Protein AF-0000000084972237 (afdb_homodimer)

Secondary structure (DSSP, 8-state):
----S---HHHHHHHHHHHHHHHHHTGGG-TT--HHHHHHHHHT-HHHHHHHHHHHHTT--EEEEEEETTTTEEEEEE--SSS-GGG-S-BS-HHHHHH--SS--S-BHHHHHHHHT-EEPPHHHHHHHTTSS---SS-EEE-PPPHHHHTTTEEEEEEEETTEEEEEEEETT---TTEEE-EEEE-/----S---HHHHHHHHHHHHHHHHHTGGG-TT--HHHHHHHHHT-HHHHHHHHHHHHTT--EEEEEEETTTTEEEEEE--SSS-GGG-S-BS-HHHHHH--SS--S-BHHHHHHHHT-EEPPHHHHHHHTTSS---SS-EEE-PPPHHHHTTTEEEEEEEETTEEEEEEEETT---TTEEE-EEEE-

Solvent-accessible surface area (backbone atoms only — not comparable to full-atom values): 19395 Å² total; per-residue (Å²): 127,82,71,71,62,59,64,52,72,68,54,45,52,53,48,52,52,52,45,47,54,52,45,67,74,44,38,85,50,40,76,90,63,58,64,70,61,53,50,52,54,39,71,72,31,50,55,59,42,30,26,50,48,47,36,42,74,31,44,17,47,53,37,65,57,48,73,41,76,92,76,65,32,38,33,32,31,44,61,34,55,42,41,12,68,70,44,35,38,27,14,45,28,61,69,31,50,70,68,43,85,66,90,61,55,88,46,20,47,50,51,52,27,53,75,39,67,35,38,60,27,37,62,68,53,49,56,55,52,46,74,73,45,81,43,14,70,85,24,26,22,44,29,57,52,58,64,73,32,39,77,62,49,29,32,35,30,34,32,26,54,59,93,37,82,41,52,44,76,44,54,22,59,48,61,39,81,51,25,18,39,42,38,34,42,79,83,128,83,71,71,61,59,64,51,72,67,54,45,54,52,47,51,51,53,46,48,54,52,44,66,74,45,38,85,49,39,76,89,62,58,63,70,62,52,49,53,54,39,71,74,30,51,55,60,44,31,26,50,48,47,35,43,74,32,43,18,47,53,38,64,57,48,76,41,76,91,75,66,32,38,32,30,32,46,61,33,55,42,41,14,71,68,44,36,38,26,15,45,28,59,69,30,51,70,67,44,86,66,90,61,55,89,48,21,47,53,50,53,27,53,76,39,70,34,38,60,27,37,60,67,52,49,56,55,52,47,74,72,45,82,42,15,70,85,24,26,23,45,28,56,53,56,63,73,32,39,77,64,48,29,33,34,31,36,33,26,53,59,93,38,81,41,52,42,75,43,54,22,58,48,61,38,80,52,25,19,40,42,39,34,42,76,83

pLDDT: mean 97.09, std 7.04, range [35.09, 98.94]

Radius of gyration: 26.39 Å; Cα contacts (8 Å, |Δi|>4): 717; chains: 2; bounding box: 40×81×56 Å

Foldseek 3Di:
DLPPLADDPVLLVVLLVLQVVLCVVQCVLPVPDDSVLVSVVCVVPRNLSSLSSLCVVQPQSWHWRDADPVVRKTKIKRLHQAARQSFAFAFAADVLQVPDDPPGGPYHQCVSCVSSVWAFAAPVRVVVSVVSHAHRAPAKEWHDADPVQVVVQKGKIWHDYPNDIDIDMDGRNDGDSRYGTMTMDMD/DLPPLADDPVLLVVLLVLQVVLCVVQCVLPVPDDSVLVSVVCVVPRNLSSLSSLCVVQPQSWHWRDADPVVRKTKIKRLHQAARQSFAFAFAADVLQVPDDPPGGPYHQCVSCVSSPWAFAAPVRVVVSCVSHAHAAPAKEWHDADPVQVVVQKGKIWHDYPNDIDIDIDGRNDGDSRYGTMTMDMD

Structure (mmCIF, N/CA/C/O backbone):
data_AF-0000000084972237-model_v1
#
loop_
_entity.id
_entity.type
_entity.pdbx_description
1 polymer 'DUF4256 domain-containing protein'
#
loop_
_atom_site.group_PDB
_atom_site.id
_atom_site.type_symbol
_atom_site.label_atom_id
_atom_site.label_alt_id
_atom_site.label_comp_id
_atom_site.label_asym_id
_atom_site.label_entity_id
_atom_site.label_seq_id
_atom_site.pdbx_PDB_ins_code
_atom_site.Cartn_x
_atom_site.Cartn_y
_atom_site.Cartn_z
_atom_site.occupancy
_atom_site.B_iso_or_equiv
_atom_site.auth_seq_id
_atom_site.auth_comp_id
_atom_site.auth_asym_id
_atom_site.auth_atom_id
_atom_site.pdbx_PDB_model_num
ATOM 1 N N . MET A 1 1 ? -16.531 -31.078 -23.375 1 35.47 1 MET A N 1
ATOM 2 C CA . MET A 1 1 ? -15.719 -32.219 -22.969 1 35.47 1 MET A CA 1
ATOM 3 C C . MET A 1 1 ? -14.516 -31.766 -22.156 1 35.47 1 MET A C 1
ATOM 5 O O . MET A 1 1 ? -13.719 -30.953 -22.609 1 35.47 1 MET A O 1
ATOM 9 N N . THR A 1 2 ? -14.641 -31.516 -20.844 1 46.25 2 THR A N 1
ATOM 10 C CA . THR A 1 2 ? -13.609 -30.969 -19.969 1 46.25 2 THR A CA 1
ATOM 11 C C . THR A 1 2 ? -12.281 -31.688 -20.172 1 46.25 2 THR A C 1
ATOM 13 O O . THR A 1 2 ? -12.195 -32.906 -20.047 1 46.25 2 THR A O 1
ATOM 16 N N . ALA A 1 3 ? -11.539 -31.203 -21.094 1 54.28 3 ALA A N 1
ATOM 17 C CA . ALA A 1 3 ? -10.312 -31.875 -21.516 1 54.28 3 ALA A CA 1
ATOM 18 C C . ALA A 1 3 ? -9.602 -32.531 -20.328 1 54.28 3 ALA A C 1
ATOM 20 O O . ALA A 1 3 ? -9.656 -32 -19.203 1 54.28 3 ALA A O 1
ATOM 21 N N . LYS A 1 4 ? -9.32 -33.688 -20.359 1 74.38 4 LYS A N 1
ATOM 22 C CA . LYS A 1 4 ? -8.672 -34.5 -19.328 1 74.38 4 LYS A CA 1
ATOM 23 C C . LYS A 1 4 ? -7.391 -33.812 -18.844 1 74.38 4 LYS A C 1
ATOM 25 O O . LYS A 1 4 ? -6.586 -33.344 -19.641 1 74.38 4 LYS A O 1
ATOM 30 N N . LYS A 1 5 ? -7.344 -33.312 -17.625 1 89.88 5 LYS A N 1
ATOM 31 C CA . LYS A 1 5 ? -6.184 -32.719 -16.969 1 89.88 5 LYS A CA 1
ATOM 32 C C . LYS A 1 5 ? -5.055 -33.719 -16.812 1 89.88 5 LYS A C 1
ATOM 34 O O . LYS A 1 5 ? -4.559 -33.938 -15.719 1 89.88 5 LYS A O 1
ATOM 39 N N . VAL A 1 6 ? -4.77 -34.406 -18.031 1 91.56 6 VAL A N 1
ATOM 40 C CA . VAL A 1 6 ? -3.656 -35.344 -18.078 1 91.56 6 VAL A CA 1
ATOM 41 C C . VAL A 1 6 ? -2.732 -35.031 -19.25 1 91.56 6 VAL A C 1
ATOM 43 O O . VAL A 1 6 ? -3.199 -34.719 -20.344 1 91.56 6 VAL A O 1
ATOM 46 N N . LEU A 1 7 ? -1.508 -35.094 -18.969 1 96.56 7 LEU A N 1
ATOM 47 C CA . LEU A 1 7 ? -0.489 -34.781 -19.984 1 96.56 7 LEU A CA 1
ATOM 48 C C . LEU A 1 7 ? -0.144 -36.031 -20.781 1 96.56 7 LEU A C 1
ATOM 50 O O . LEU A 1 7 ? -0.212 -37.156 -20.266 1 96.56 7 LEU A O 1
ATOM 54 N N . THR A 1 8 ? 0.218 -35.781 -22.094 1 96.06 8 THR A N 1
ATOM 55 C CA . THR A 1 8 ? 0.821 -36.875 -22.828 1 96.06 8 THR A CA 1
ATOM 56 C C . THR A 1 8 ? 2.188 -37.25 -22.266 1 96.06 8 THR A C 1
ATOM 58 O O . THR A 1 8 ? 2.77 -36.469 -21.5 1 96.06 8 THR A O 1
ATOM 61 N N . ASN A 1 9 ? 2.598 -38.438 -22.594 1 96.06 9 ASN A N 1
ATOM 62 C CA . ASN A 1 9 ? 3.914 -38.844 -22.125 1 96.06 9 ASN A CA 1
ATOM 63 C C . ASN A 1 9 ? 5 -37.875 -22.547 1 96.06 9 ASN A C 1
ATOM 65 O O . ASN A 1 9 ? 5.906 -37.562 -21.781 1 96.06 9 ASN A O 1
ATOM 69 N N . GLU A 1 10 ? 4.883 -37.406 -23.75 1 97.12 10 GLU A N 1
ATOM 70 C CA . GLU A 1 10 ? 5.867 -36.438 -24.281 1 97.12 10 GLU A CA 1
ATOM 71 C C . GLU A 1 10 ? 5.84 -35.156 -23.484 1 97.12 10 GLU A C 1
ATOM 73 O O . GLU A 1 10 ? 6.891 -34.594 -23.141 1 97.12 10 GLU A O 1
ATOM 78 N N . GLN A 1 11 ? 4.621 -34.656 -23.219 1 97.31 11 GLN A N 1
ATOM 79 C CA . GLN A 1 11 ? 4.461 -33.438 -22.453 1 97.31 11 GLN A CA 1
ATOM 80 C C . GLN A 1 11 ? 5.012 -33.594 -21.031 1 97.31 11 GLN A C 1
ATOM 82 O O . GLN A 1 11 ? 5.645 -32.688 -20.5 1 97.31 11 GLN A O 1
ATOM 87 N N . GLN A 1 12 ? 4.727 -34.688 -20.469 1 97.69 12 GLN A N 1
ATOM 88 C CA . GLN A 1 12 ? 5.203 -34.969 -19.125 1 97.69 12 GLN A CA 1
ATOM 89 C C . GLN A 1 12 ? 6.73 -34.969 -19.078 1 97.69 12 GLN A C 1
ATOM 91 O O . GLN A 1 12 ? 7.316 -34.344 -18.188 1 97.69 12 GLN A O 1
ATOM 96 N N . GLU A 1 13 ? 7.301 -35.688 -19.984 1 97.5 13 GLU A N 1
ATOM 97 C CA . GLU A 1 13 ? 8.758 -35.781 -20.031 1 97.5 13 GLU A CA 1
ATOM 98 C C . GLU A 1 13 ? 9.375 -34.406 -20.234 1 97.5 13 GLU A C 1
ATOM 100 O O . GLU A 1 13 ? 10.367 -34.062 -19.578 1 97.5 13 GLU A O 1
ATOM 105 N N . GLN A 1 14 ? 8.812 -33.656 -21.125 1 98.44 14 GLN A N 1
ATOM 106 C CA . GLN A 1 14 ? 9.305 -32.312 -21.375 1 98.44 14 GLN A CA 1
ATOM 107 C C . GLN A 1 14 ? 9.188 -31.422 -20.125 1 98.44 14 GLN A C 1
ATOM 109 O O . GLN A 1 14 ? 10.125 -30.703 -19.781 1 98.44 14 GLN A O 1
ATOM 114 N N . LEU A 1 15 ? 8.008 -31.5 -19.484 1 98.62 15 LEU A N 1
ATOM 115 C CA . LEU A 1 15 ? 7.785 -30.703 -18.281 1 98.62 15 LEU A CA 1
ATOM 116 C C . LEU A 1 15 ? 8.758 -31.094 -17.172 1 98.62 15 LEU A C 1
ATOM 118 O O . LEU A 1 15 ? 9.344 -30.219 -16.531 1 98.62 15 LEU A O 1
ATOM 122 N N . LEU A 1 16 ? 8.914 -32.375 -16.953 1 98.69 16 LEU A N 1
ATOM 123 C CA . LEU A 1 16 ? 9.805 -32.844 -15.898 1 98.69 16 LEU A CA 1
ATOM 124 C C . LEU A 1 16 ? 11.242 -32.406 -16.156 1 98.69 16 LEU A C 1
ATOM 126 O O . LEU A 1 16 ? 11.969 -32.094 -15.211 1 98.69 16 LEU A O 1
ATOM 130 N N . THR A 1 17 ? 11.625 -32.375 -17.438 1 98.75 17 THR A N 1
ATOM 131 C CA . THR A 1 17 ? 12.961 -31.906 -17.797 1 98.75 17 THR A CA 1
ATOM 132 C C . THR A 1 17 ? 13.133 -30.438 -17.422 1 98.75 17 THR A C 1
ATOM 134 O O . THR A 1 17 ? 14.148 -30.047 -16.828 1 98.75 17 THR A O 1
ATOM 137 N N . ILE A 1 18 ? 12.125 -29.672 -17.719 1 98.81 18 ILE A N 1
ATOM 138 C CA . ILE A 1 18 ? 12.164 -28.234 -17.438 1 98.81 18 ILE A CA 1
ATOM 139 C C . ILE A 1 18 ? 12.188 -28.016 -15.922 1 98.81 18 ILE A C 1
ATOM 141 O O . ILE A 1 18 ? 13.008 -27.234 -15.422 1 98.81 18 ILE A O 1
ATOM 145 N N . LEU A 1 19 ? 11.305 -28.703 -15.18 1 98.81 19 LEU A N 1
ATOM 146 C CA . LEU A 1 19 ? 11.211 -28.547 -13.734 1 98.81 19 LEU A CA 1
ATOM 147 C C . LEU A 1 19 ? 12.508 -28.953 -13.055 1 98.81 19 LEU A C 1
ATOM 149 O O . LEU A 1 19 ? 12.977 -28.281 -12.133 1 98.81 19 LEU A O 1
ATOM 153 N N . LYS A 1 20 ? 13.094 -30.031 -13.539 1 98.81 20 LYS A N 1
ATOM 154 C CA . LYS A 1 20 ? 14.344 -30.516 -12.969 1 98.81 20 LYS A CA 1
ATOM 155 C C . LYS A 1 20 ? 15.469 -29.5 -13.18 1 98.81 20 LYS A C 1
ATOM 157 O O . LYS A 1 20 ? 16.219 -29.188 -12.258 1 98.81 20 LYS A O 1
ATOM 162 N N . ALA A 1 21 ? 15.602 -29.016 -14.383 1 98.81 21 ALA A N 1
ATOM 163 C CA . ALA A 1 21 ? 16.641 -28.031 -14.68 1 98.81 21 ALA A CA 1
ATOM 164 C C . ALA A 1 21 ? 16.5 -26.812 -13.789 1 98.81 21 ALA A C 1
ATOM 166 O O . ALA A 1 21 ? 17.5 -26.312 -13.25 1 98.81 21 ALA A O 1
ATOM 167 N N . ARG A 1 22 ? 15.297 -26.328 -13.664 1 98.75 22 ARG A N 1
ATOM 168 C CA . ARG A 1 22 ? 15.039 -25.156 -12.828 1 98.75 22 ARG A CA 1
ATOM 169 C C . ARG A 1 22 ? 15.328 -25.469 -11.359 1 98.75 22 ARG A C 1
ATOM 171 O O . ARG A 1 22 ? 15.945 -24.656 -10.664 1 98.75 22 ARG A O 1
ATOM 178 N N . PHE A 1 23 ? 14.914 -26.609 -10.883 1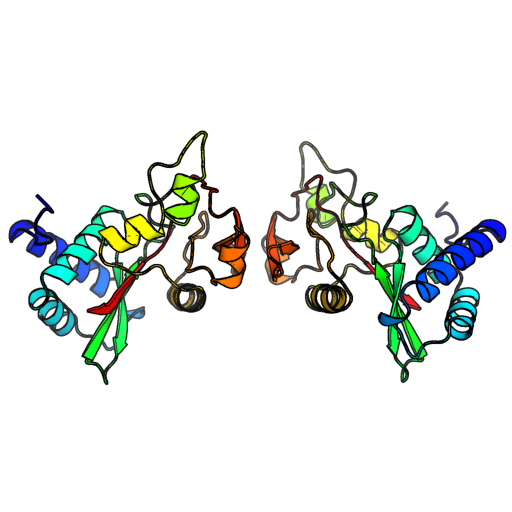 98.62 23 PHE A N 1
ATOM 179 C CA . PHE A 1 23 ? 15.156 -27.078 -9.523 1 98.62 23 PHE A CA 1
ATOM 180 C C . PHE A 1 23 ? 16.641 -27.078 -9.219 1 98.62 23 PHE A C 1
ATOM 182 O O . PHE A 1 23 ? 17.078 -26.562 -8.18 1 98.62 23 PHE A O 1
ATOM 189 N N . LEU A 1 24 ? 17.391 -27.578 -10.141 1 98.25 24 LEU A N 1
ATOM 190 C CA . LEU A 1 24 ? 18.828 -27.703 -9.93 1 98.25 24 LEU A CA 1
ATOM 191 C C . LEU A 1 24 ? 19.516 -26.359 -10.023 1 98.25 24 LEU A C 1
ATOM 193 O O . LEU A 1 24 ? 20.547 -26.125 -9.375 1 98.25 24 LEU A O 1
ATOM 197 N N . GLN A 1 25 ? 18.984 -25.453 -10.781 1 97.94 25 GLN A N 1
ATOM 198 C CA . GLN A 1 25 ? 19.531 -24.109 -10.945 1 97.94 25 GLN A CA 1
ATOM 199 C C . GLN A 1 25 ? 19.312 -23.266 -9.695 1 97.94 25 GLN A C 1
ATOM 201 O O . GLN A 1 25 ? 20.078 -22.344 -9.422 1 97.94 25 GLN A O 1
ATOM 206 N N . HIS A 1 26 ? 18.25 -23.594 -8.891 1 97.88 26 HIS A N 1
ATOM 207 C CA . HIS A 1 26 ? 17.875 -22.766 -7.754 1 97.88 26 HIS A CA 1
ATOM 208 C C . HIS A 1 26 ? 17.859 -23.578 -6.461 1 97.88 26 HIS A C 1
ATOM 210 O O . HIS A 1 26 ? 16.875 -23.516 -5.703 1 97.88 26 HIS A O 1
ATOM 216 N N . MET A 1 27 ? 18.922 -24.266 -6.219 1 97.12 27 MET A N 1
ATOM 217 C CA . MET A 1 27 ? 19.016 -25.141 -5.051 1 97.12 27 MET A CA 1
ATOM 218 C C . MET A 1 27 ? 18.922 -24.328 -3.76 1 97.12 27 MET A C 1
ATOM 220 O O . MET A 1 27 ? 18.562 -24.875 -2.713 1 97.12 27 MET A O 1
ATOM 224 N N . GLU A 1 28 ? 19.188 -23.078 -3.816 1 96.19 28 GLU A N 1
ATOM 225 C CA . GLU A 1 28 ? 19.109 -22.219 -2.637 1 96.19 28 GLU A CA 1
ATOM 226 C C . GLU A 1 28 ? 17.688 -22.109 -2.107 1 96.19 28 GLU A C 1
ATOM 228 O O . GLU A 1 28 ? 17.469 -21.844 -0.923 1 96.19 28 GLU A O 1
ATOM 233 N N . ARG A 1 29 ? 16.656 -22.328 -2.936 1 95.81 29 ARG A N 1
ATOM 234 C CA . ARG A 1 29 ? 15.258 -22.297 -2.52 1 95.81 29 ARG A CA 1
ATOM 235 C C . ARG A 1 29 ? 14.906 -23.516 -1.669 1 95.81 29 ARG A C 1
ATOM 237 O O . ARG A 1 29 ? 13.992 -23.453 -0.844 1 95.81 29 ARG A O 1
ATOM 244 N N . HIS A 1 30 ? 15.633 -24.672 -1.917 1 94.69 30 HIS A N 1
ATOM 245 C CA . HIS A 1 30 ? 15.289 -25.953 -1.325 1 94.69 30 HIS A CA 1
ATOM 246 C C . HIS A 1 30 ? 16.531 -26.812 -1.105 1 94.69 30 HIS A C 1
ATOM 248 O O . HIS A 1 30 ? 16.625 -27.906 -1.647 1 94.69 30 HIS A O 1
ATOM 254 N N . PRO A 1 31 ? 17.391 -26.438 -0.231 1 92.88 31 PRO A N 1
ATOM 255 C CA . PRO A 1 31 ? 18.719 -27.062 -0.123 1 92.88 31 PRO A CA 1
ATOM 256 C C . PRO A 1 31 ? 18.641 -28.516 0.36 1 92.88 31 PRO A C 1
ATOM 258 O O . PRO A 1 31 ? 19.547 -29.312 0.074 1 92.88 31 PRO A O 1
ATOM 261 N N . ASN A 1 32 ? 17.625 -28.906 1.014 1 94.06 32 ASN A N 1
ATOM 262 C CA . ASN A 1 32 ? 17.609 -30.25 1.588 1 94.06 32 ASN A CA 1
ATOM 263 C C . ASN A 1 32 ? 16.578 -31.141 0.901 1 94.06 32 ASN A C 1
ATOM 265 O O . ASN A 1 32 ? 16.141 -32.156 1.472 1 94.06 32 ASN A O 1
ATOM 269 N N . ILE A 1 33 ? 16.219 -30.75 -0.31 1 97.12 33 ILE A N 1
ATOM 270 C CA . ILE A 1 33 ? 15.219 -31.531 -1.03 1 97.12 33 ILE A CA 1
ATOM 271 C C . ILE A 1 33 ? 15.867 -32.219 -2.227 1 97.12 33 ILE A C 1
ATOM 273 O O . ILE A 1 33 ? 16.656 -31.609 -2.951 1 97.12 33 ILE A O 1
ATOM 277 N N . ASP A 1 34 ? 15.594 -33.469 -2.373 1 96.88 34 ASP A N 1
ATOM 278 C CA . ASP A 1 34 ? 16.125 -34.25 -3.486 1 96.88 34 ASP A CA 1
ATOM 279 C C . ASP A 1 34 ? 15.141 -34.281 -4.656 1 96.88 34 ASP A C 1
ATOM 281 O O . ASP A 1 34 ? 13.969 -34.656 -4.48 1 96.88 34 ASP A O 1
ATOM 285 N N . TRP A 1 35 ? 15.641 -34.031 -5.812 1 98.25 35 TRP A N 1
ATOM 286 C CA . TRP A 1 35 ? 14.789 -33.969 -6.992 1 98.25 35 TRP A CA 1
ATOM 287 C C . TRP A 1 35 ? 14.102 -35.312 -7.234 1 98.25 35 TRP A C 1
ATOM 289 O O . TRP A 1 35 ? 12.938 -35.375 -7.633 1 98.25 35 TRP A O 1
ATOM 299 N N . GLU A 1 36 ? 14.797 -36.375 -7.012 1 98.19 36 GLU A N 1
ATOM 300 C CA . GLU A 1 36 ? 14.25 -37.688 -7.281 1 98.19 36 GLU A CA 1
ATOM 301 C C . GLU A 1 36 ? 12.969 -37.938 -6.48 1 98.19 36 GLU A C 1
ATOM 303 O O . GLU A 1 36 ? 12.039 -38.562 -6.973 1 98.19 36 GLU A O 1
ATOM 308 N N . ASN A 1 37 ? 12.961 -37.469 -5.266 1 97.88 37 ASN A N 1
ATOM 309 C CA . ASN A 1 37 ? 11.773 -37.562 -4.438 1 97.88 37 ASN A CA 1
ATOM 310 C C . ASN A 1 37 ? 10.633 -36.719 -4.973 1 97.88 37 ASN A C 1
ATOM 312 O O . ASN A 1 37 ? 9.477 -37.125 -4.969 1 97.88 37 ASN A O 1
ATOM 316 N N . VAL A 1 38 ? 10.969 -35.531 -5.453 1 98.56 38 VAL A N 1
ATOM 317 C CA . VAL A 1 38 ? 9.984 -34.625 -6.035 1 98.56 38 VAL A CA 1
ATOM 318 C C . VAL A 1 38 ? 9.383 -35.25 -7.289 1 98.56 38 VAL A C 1
ATOM 320 O O . VAL A 1 38 ? 8.156 -35.281 -7.434 1 98.56 38 VAL A O 1
ATOM 323 N N . GLN A 1 39 ? 10.227 -35.75 -8.141 1 98.44 39 GLN A N 1
ATOM 324 C CA . GLN A 1 39 ? 9.773 -36.375 -9.391 1 98.44 39 GLN A CA 1
ATOM 325 C C . GLN A 1 39 ? 8.852 -37.562 -9.125 1 98.44 39 GLN A C 1
ATOM 327 O O . GLN A 1 39 ? 7.828 -37.719 -9.797 1 98.44 39 GLN A O 1
ATOM 332 N N . THR A 1 40 ? 9.234 -38.406 -8.188 1 97.94 40 THR A N 1
ATOM 333 C CA . THR A 1 40 ? 8.414 -39.562 -7.836 1 97.94 40 THR A CA 1
ATOM 334 C C . THR A 1 40 ? 7.016 -39.125 -7.418 1 97.94 40 THR A C 1
ATOM 336 O O . THR A 1 40 ? 6.02 -39.688 -7.855 1 97.94 40 THR A O 1
ATOM 339 N N . LYS A 1 41 ? 6.984 -38.094 -6.582 1 97.88 41 LYS A N 1
ATOM 340 C CA . LYS A 1 41 ? 5.703 -37.562 -6.125 1 97.88 41 LYS A CA 1
ATOM 341 C C . LYS A 1 41 ? 4.895 -37 -7.285 1 97.88 41 LYS A C 1
ATOM 343 O O . LYS A 1 41 ? 3.68 -37.188 -7.363 1 97.88 41 LYS A O 1
ATOM 348 N N . LEU A 1 42 ? 5.566 -36.312 -8.172 1 98.19 42 LEU A N 1
ATOM 349 C CA . LEU A 1 42 ? 4.898 -35.719 -9.32 1 98.19 42 LEU A CA 1
ATOM 350 C C . LEU A 1 42 ? 4.332 -36.781 -10.234 1 98.19 42 LEU A C 1
ATOM 352 O O . LEU A 1 42 ? 3.188 -36.688 -10.688 1 98.19 42 LEU A O 1
ATOM 356 N N . GLU A 1 43 ? 5.105 -37.844 -10.508 1 97 43 GLU A N 1
ATOM 357 C CA . GLU A 1 43 ? 4.688 -38.906 -11.398 1 97 43 GLU A CA 1
ATOM 358 C C . GLU A 1 43 ? 3.508 -39.688 -10.805 1 97 43 GLU A C 1
ATOM 360 O O . GLU A 1 43 ? 2.703 -40.25 -11.547 1 97 43 GLU A O 1
ATOM 365 N N . ALA A 1 44 ? 3.418 -39.625 -9.531 1 96.81 44 ALA A N 1
ATOM 366 C CA . ALA A 1 44 ? 2.318 -40.312 -8.852 1 96.81 44 ALA A CA 1
ATOM 367 C C . ALA A 1 44 ? 1.06 -39.469 -8.844 1 96.81 44 ALA A C 1
ATOM 369 O O . ALA A 1 44 ? -0.017 -39.906 -8.461 1 96.81 44 ALA A O 1
ATOM 370 N N . ASN A 1 45 ? 1.125 -38.219 -9.258 1 97 45 ASN A N 1
ATOM 371 C CA . ASN A 1 45 ? 0.002 -37.281 -9.234 1 97 45 ASN A CA 1
ATOM 372 C C . ASN A 1 45 ? -0.184 -36.594 -10.586 1 97 45 ASN A C 1
ATOM 374 O O . ASN A 1 45 ? 0.1 -35.406 -10.727 1 97 45 ASN A O 1
ATOM 378 N N . PRO A 1 46 ? -0.801 -37.25 -11.516 1 96.38 46 PRO A N 1
ATOM 379 C CA . PRO A 1 46 ? -0.895 -36.75 -12.883 1 96.38 46 PRO A CA 1
ATOM 380 C C . PRO A 1 46 ? -1.672 -35.438 -12.969 1 96.38 46 PRO A C 1
ATOM 382 O O . PRO A 1 46 ? -1.371 -34.594 -13.812 1 96.38 46 PRO A O 1
ATOM 385 N N . VAL A 1 47 ? -2.631 -35.281 -12.125 1 97.38 47 VAL A N 1
ATOM 386 C CA . VAL A 1 47 ? -3.434 -34.062 -12.148 1 97.38 47 VAL A CA 1
ATOM 387 C C . VAL A 1 47 ? -2.584 -32.875 -11.695 1 97.38 47 VAL A C 1
ATOM 389 O O . VAL A 1 47 ? -2.674 -31.781 -12.266 1 97.38 47 VAL A O 1
ATOM 392 N N . LYS A 1 48 ? -1.777 -33.094 -10.688 1 97.88 48 LYS A N 1
ATOM 393 C CA . LYS A 1 48 ? -0.88 -32.031 -10.219 1 97.88 48 LYS A CA 1
ATOM 394 C C . LYS A 1 48 ? 0.185 -31.719 -11.258 1 97.88 48 LYS A C 1
ATOM 396 O O . LYS A 1 48 ? 0.592 -30.562 -11.406 1 97.88 48 LYS A O 1
ATOM 401 N N . LEU A 1 49 ? 0.573 -32.719 -11.898 1 98 49 LEU A N 1
ATOM 402 C CA . LEU A 1 49 ? 1.518 -32.5 -12.992 1 98 49 LEU A CA 1
ATOM 403 C C . LEU A 1 49 ? 0.893 -31.641 -14.078 1 98 49 LEU A C 1
ATOM 405 O O . LEU A 1 49 ? 1.564 -30.781 -14.664 1 98 49 LEU A O 1
ATOM 409 N N . TRP A 1 50 ? -0.322 -31.906 -14.352 1 98.5 50 TRP A N 1
ATOM 410 C CA . TRP A 1 50 ? -1.045 -31.078 -15.32 1 98.5 50 TRP A CA 1
ATOM 411 C C . TRP A 1 50 ? -1.107 -29.625 -14.867 1 98.5 50 TRP A C 1
ATOM 413 O O . TRP A 1 50 ? -0.901 -28.719 -15.664 1 98.5 50 TRP A O 1
ATOM 423 N N . SER A 1 51 ? -1.357 -29.359 -13.625 1 98.81 51 SER A N 1
ATOM 424 C CA . SER A 1 51 ? -1.394 -28.016 -13.07 1 98.81 51 SER A CA 1
ATOM 425 C C . SER A 1 51 ? -0.047 -27.312 -13.227 1 98.81 51 SER A C 1
ATOM 427 O O . SER A 1 51 ? 0.011 -26.141 -13.609 1 98.81 51 SER A O 1
ATOM 429 N N . LEU A 1 52 ? 0.944 -28.078 -12.961 1 98.88 52 LEU A N 1
ATOM 430 C CA . LEU A 1 52 ? 2.281 -27.516 -13.109 1 98.88 52 LEU A CA 1
ATOM 431 C C . LEU A 1 52 ? 2.559 -27.172 -14.57 1 98.88 52 LEU A C 1
ATOM 433 O O . LEU A 1 52 ? 3.246 -26.188 -14.859 1 98.88 52 LEU A O 1
ATOM 437 N N . HIS A 1 53 ? 2.072 -28 -15.422 1 98.75 53 HIS A N 1
ATOM 438 C CA . HIS A 1 53 ? 2.203 -27.719 -16.844 1 98.75 53 HIS A CA 1
ATOM 439 C C . HIS A 1 53 ? 1.519 -26.406 -17.219 1 98.75 53 HIS A C 1
ATOM 441 O O . HIS A 1 53 ? 2.068 -25.609 -17.969 1 98.75 53 HIS A O 1
ATOM 447 N N . GLU A 1 54 ? 0.385 -26.156 -16.688 1 98.69 54 GLU A N 1
ATOM 448 C CA . GLU A 1 54 ? -0.335 -24.906 -16.922 1 98.69 54 GLU A CA 1
ATOM 449 C C . GLU A 1 54 ? 0.414 -23.719 -16.344 1 98.69 54 GLU A C 1
ATOM 451 O O . GLU A 1 54 ? 0.464 -22.656 -16.953 1 98.69 54 GLU A O 1
ATOM 456 N N . MET A 1 55 ? 0.987 -23.891 -15.156 1 98.88 55 MET A N 1
ATOM 457 C CA . MET A 1 55 ? 1.795 -22.828 -14.555 1 98.88 55 MET A CA 1
ATOM 458 C C . MET A 1 55 ? 2.975 -22.469 -15.453 1 98.88 55 MET A C 1
ATOM 460 O O . MET A 1 55 ? 3.275 -21.297 -15.656 1 98.88 55 MET A O 1
ATOM 464 N N . GLU A 1 56 ? 3.58 -23.516 -16.016 1 98.88 56 GLU A N 1
ATOM 465 C CA . GLU A 1 56 ? 4.703 -23.312 -16.922 1 98.88 56 GLU A CA 1
ATOM 466 C C . GLU A 1 56 ? 4.246 -22.641 -18.219 1 98.88 56 GLU A C 1
ATOM 468 O O . GLU A 1 56 ? 4.875 -21.703 -18.688 1 98.88 56 GLU A O 1
ATOM 473 N N . ARG A 1 57 ? 3.189 -23.109 -18.734 1 98.5 57 ARG A N 1
ATOM 474 C CA . ARG A 1 57 ? 2.66 -22.609 -20 1 98.5 57 ARG A CA 1
ATOM 475 C C . ARG A 1 57 ? 2.314 -21.125 -19.922 1 98.5 57 ARG A C 1
ATOM 477 O O . ARG A 1 57 ? 2.502 -20.391 -20.891 1 98.5 57 ARG A O 1
ATOM 484 N N . THR A 1 58 ? 1.845 -20.703 -18.75 1 98.75 58 THR A N 1
ATOM 485 C CA . THR A 1 58 ? 1.426 -19.328 -18.562 1 98.75 58 THR A CA 1
ATOM 486 C C . THR A 1 58 ? 2.572 -18.484 -18.016 1 98.75 58 THR A C 1
ATOM 488 O O . THR A 1 58 ? 2.354 -17.359 -17.531 1 98.75 58 THR A O 1
ATOM 491 N N . GLU A 1 59 ? 3.727 -19.031 -17.969 1 98.88 59 GLU A N 1
ATOM 492 C CA . GLU A 1 59 ? 4.988 -18.344 -17.719 1 98.88 59 GLU A CA 1
ATOM 493 C C . GLU A 1 59 ? 5.152 -18.031 -16.234 1 98.88 59 GLU A C 1
ATOM 495 O O . GLU A 1 59 ? 5.699 -16.984 -15.875 1 98.88 59 GLU A O 1
ATOM 500 N N . GLY A 1 60 ? 4.641 -18.953 -15.383 1 98.88 60 GLY A N 1
ATOM 501 C CA . GLY A 1 60 ? 4.832 -18.797 -13.945 1 98.88 60 GLY A CA 1
ATOM 502 C C . GLY A 1 60 ? 6.176 -19.312 -13.469 1 98.88 60 GLY A C 1
ATOM 503 O O . GLY A 1 60 ? 6.645 -18.938 -12.391 1 98.88 60 GLY A O 1
ATOM 504 N N . GLU A 1 61 ? 6.77 -20.203 -14.219 1 98.88 61 GLU A N 1
ATOM 505 C CA . GLU A 1 61 ? 8.039 -20.828 -13.875 1 98.88 61 GLU A CA 1
ATOM 506 C C . GLU A 1 61 ? 7.984 -21.453 -12.477 1 98.88 61 GLU A C 1
ATOM 508 O O . GLU A 1 61 ? 8.773 -21.094 -11.602 1 98.88 61 GLU A O 1
ATOM 513 N N . PRO A 1 62 ? 7.102 -22.406 -12.281 1 98.94 62 PRO A N 1
ATOM 514 C CA . PRO A 1 62 ? 6.945 -22.969 -10.938 1 98.94 62 PRO A CA 1
ATOM 515 C C . PRO A 1 62 ? 8.188 -23.719 -10.461 1 98.94 62 PRO A C 1
ATOM 517 O O . PRO A 1 62 ? 8.852 -24.391 -11.25 1 98.94 62 PRO A O 1
ATOM 520 N N . ASP A 1 63 ? 8.516 -23.578 -9.188 1 98.81 63 ASP A N 1
ATOM 521 C CA . ASP A 1 63 ? 9.617 -24.266 -8.531 1 98.81 63 ASP A CA 1
ATOM 522 C C . ASP A 1 63 ? 9.25 -24.672 -7.105 1 98.81 63 ASP A C 1
ATOM 524 O O . ASP A 1 63 ? 8.32 -24.109 -6.523 1 98.81 63 ASP A O 1
ATOM 528 N N . VAL A 1 64 ? 9.953 -25.656 -6.645 1 98.75 64 VAL A N 1
ATOM 529 C CA . VAL A 1 64 ? 9.742 -26.078 -5.266 1 98.75 64 VAL A CA 1
ATOM 530 C C . VAL A 1 64 ? 10.266 -25.016 -4.309 1 98.75 64 VAL A C 1
ATOM 532 O O . VAL A 1 64 ? 11.383 -24.531 -4.465 1 98.75 64 VAL A O 1
ATOM 535 N N . VAL A 1 65 ? 9.367 -24.672 -3.279 1 98.31 65 VAL A N 1
ATOM 536 C CA . VAL A 1 65 ? 9.828 -23.641 -2.365 1 98.31 65 VAL A CA 1
ATOM 537 C C . VAL A 1 65 ? 9.773 -24.156 -0.928 1 98.31 65 VAL A C 1
ATOM 539 O O . VAL A 1 65 ? 10.336 -23.531 -0.02 1 98.31 65 VAL A O 1
ATOM 542 N N . ALA A 1 66 ? 9.109 -25.297 -0.729 1 97.31 66 ALA A N 1
ATOM 543 C CA . ALA A 1 66 ? 9 -25.812 0.631 1 97.31 66 ALA A CA 1
ATOM 544 C C . ALA A 1 66 ? 8.648 -27.297 0.626 1 97.31 66 ALA A C 1
ATOM 546 O O . ALA A 1 66 ? 8.125 -27.812 -0.363 1 97.31 66 ALA A O 1
ATOM 547 N N . TYR A 1 67 ? 9.055 -27.984 1.74 1 97.94 67 TYR A N 1
ATOM 548 C CA . TYR A 1 67 ? 8.688 -29.359 2.016 1 97.94 67 TYR A CA 1
ATOM 549 C C . TYR A 1 67 ? 8.117 -29.516 3.422 1 97.94 67 TYR A C 1
ATOM 551 O O . TYR A 1 67 ? 8.727 -29.062 4.395 1 97.94 67 TYR A O 1
ATOM 559 N N . ASN A 1 68 ? 6.914 -30.016 3.436 1 97.12 68 ASN A N 1
ATOM 560 C CA . ASN A 1 68 ? 6.297 -30.359 4.715 1 97.12 68 ASN A CA 1
ATOM 561 C C . ASN A 1 68 ? 6.531 -31.812 5.078 1 97.12 68 ASN A C 1
ATOM 563 O O . ASN A 1 68 ? 5.879 -32.719 4.531 1 97.12 68 ASN A O 1
ATOM 567 N N . HIS A 1 69 ? 7.336 -32.062 6.02 1 95.44 69 HIS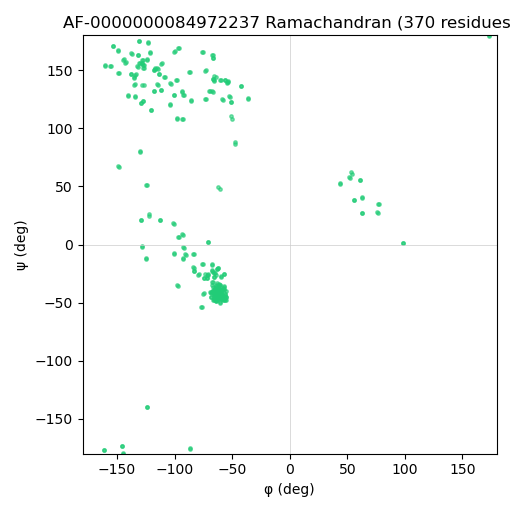 A N 1
ATOM 568 C CA . HIS A 1 69 ? 7.738 -33.406 6.387 1 95.44 69 HIS A CA 1
ATOM 569 C C . HIS A 1 69 ? 6.578 -34.188 6.996 1 95.44 69 HIS A C 1
ATOM 571 O O . HIS A 1 69 ? 6.422 -35.375 6.738 1 95.44 69 HIS A O 1
ATOM 577 N N . GLU A 1 70 ? 5.84 -33.531 7.809 1 97.12 70 GLU A N 1
ATOM 578 C CA . GLU A 1 70 ? 4.727 -34.156 8.492 1 97.12 70 GLU A CA 1
ATOM 579 C C . GLU A 1 70 ? 3.682 -34.656 7.5 1 97.12 70 GLU A C 1
ATOM 581 O O . GLU A 1 70 ? 3.164 -35.781 7.633 1 97.12 70 GLU A O 1
ATOM 586 N N . MET A 1 71 ? 3.457 -33.906 6.465 1 97.12 71 MET A N 1
ATOM 587 C CA . MET A 1 71 ? 2.416 -34.219 5.496 1 97.12 71 MET A CA 1
ATOM 588 C C . MET A 1 71 ? 3.02 -34.875 4.25 1 97.12 71 MET A C 1
ATOM 590 O O . MET A 1 71 ? 2.293 -35.375 3.395 1 97.12 71 MET A O 1
ATOM 594 N N . ASP A 1 72 ? 4.285 -34.875 4.211 1 97.06 72 ASP A N 1
ATOM 595 C CA . ASP A 1 72 ? 5.008 -35.375 3.047 1 97.06 72 ASP A CA 1
ATOM 596 C C . ASP A 1 72 ? 4.5 -34.719 1.762 1 97.06 72 ASP A C 1
ATOM 598 O O . ASP A 1 72 ? 4.086 -35.406 0.829 1 97.06 72 ASP A O 1
ATOM 602 N N . THR A 1 73 ? 4.574 -33.344 1.702 1 98.06 73 THR A N 1
ATOM 603 C CA . THR A 1 73 ? 4.117 -32.594 0.539 1 98.06 73 THR A CA 1
ATOM 604 C C . THR A 1 73 ? 5.141 -31.516 0.148 1 98.06 73 THR A C 1
ATOM 606 O O . THR A 1 73 ? 5.852 -30.984 1.004 1 98.06 73 THR A O 1
ATOM 609 N N . TYR A 1 74 ? 5.203 -31.312 -1.12 1 98.56 74 TYR A N 1
ATOM 610 C CA . TYR A 1 74 ? 6.016 -30.234 -1.678 1 98.56 74 TYR A CA 1
ATOM 611 C C . TYR A 1 74 ? 5.145 -29.047 -2.102 1 98.56 74 TYR A C 1
ATOM 613 O O . TYR A 1 74 ? 4.062 -29.234 -2.66 1 98.56 74 TYR A O 1
ATOM 621 N N . THR A 1 75 ? 5.637 -27.875 -1.804 1 98.69 75 THR A N 1
ATOM 622 C CA . THR A 1 75 ? 4.941 -26.672 -2.252 1 98.69 75 THR A CA 1
ATOM 623 C C . THR A 1 75 ? 5.66 -26.047 -3.443 1 98.69 75 THR A C 1
ATOM 625 O O . THR A 1 75 ? 6.863 -2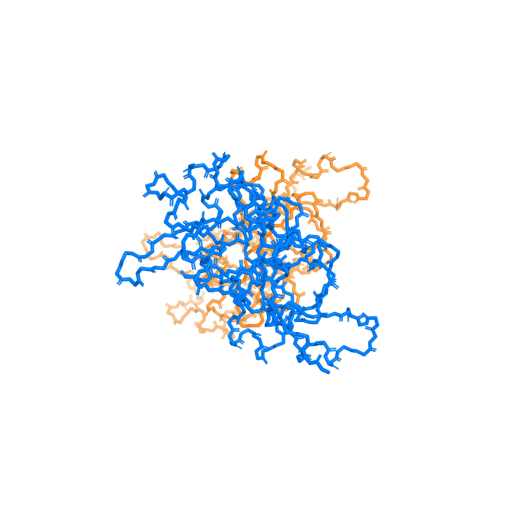5.781 -3.381 1 98.69 75 THR A O 1
ATOM 628 N N . PHE A 1 76 ? 4.922 -25.938 -4.539 1 98.88 76 PHE A N 1
ATOM 629 C CA . PHE A 1 76 ? 5.383 -25.172 -5.691 1 98.88 76 PHE A CA 1
ATOM 630 C C . PHE A 1 76 ? 4.766 -23.781 -5.699 1 98.88 76 PHE A C 1
ATOM 632 O O . PHE A 1 76 ? 3.596 -23.609 -5.344 1 98.88 76 PHE A O 1
ATOM 639 N N . MET A 1 77 ? 5.527 -22.781 -6.09 1 98.94 77 MET A N 1
ATOM 640 C CA . MET A 1 77 ? 5.008 -21.438 -6.367 1 98.94 77 MET A CA 1
ATOM 641 C C . MET A 1 77 ? 5.543 -20.906 -7.695 1 98.94 77 MET A C 1
ATOM 643 O O . MET A 1 77 ? 6.566 -21.391 -8.188 1 98.94 77 MET A O 1
ATOM 647 N N . ASP A 1 78 ? 4.773 -20.016 -8.297 1 98.94 78 ASP A N 1
ATOM 648 C CA . ASP A 1 78 ? 5.332 -19.281 -9.422 1 98.94 78 ASP A CA 1
ATOM 649 C C . ASP A 1 78 ? 6.578 -18.5 -9.008 1 98.94 78 ASP A C 1
ATOM 651 O O . ASP A 1 78 ? 6.527 -17.688 -8.094 1 98.94 78 ASP A O 1
ATOM 655 N N . CYS A 1 79 ? 7.68 -18.75 -9.727 1 98.88 79 CYS A N 1
ATOM 656 C CA . CYS A 1 79 ? 8.922 -18.094 -9.367 1 98.88 79 CYS A CA 1
ATOM 657 C C . CYS A 1 79 ? 9.469 -17.281 -10.547 1 98.88 79 CYS A C 1
ATOM 659 O O . CYS A 1 79 ? 10.688 -17.125 -10.688 1 98.88 79 CYS A O 1
ATOM 661 N N . SER A 1 80 ? 8.578 -16.891 -11.438 1 98.81 80 SER A N 1
ATOM 662 C CA . SER A 1 80 ? 9 -15.977 -12.508 1 98.81 80 SER A CA 1
ATOM 663 C C . SER A 1 80 ? 9.43 -14.625 -11.945 1 98.81 80 SER A C 1
ATOM 665 O O . SER A 1 80 ? 8.867 -14.148 -10.953 1 98.81 80 SER A O 1
ATOM 667 N N . PRO A 1 81 ? 10.43 -13.992 -12.523 1 98.75 81 PRO A N 1
ATOM 668 C CA . PRO A 1 81 ? 10.906 -12.711 -11.992 1 98.75 81 PRO A CA 1
ATOM 669 C C . PRO A 1 81 ? 9.805 -11.656 -11.898 1 98.75 81 PRO A C 1
ATOM 671 O O . PRO A 1 81 ? 9.727 -10.93 -10.906 1 98.75 81 PRO A O 1
ATOM 674 N N . GLU A 1 82 ? 8.992 -11.539 -12.906 1 98.94 82 GLU A N 1
ATOM 675 C CA . GLU A 1 82 ? 7.824 -10.664 -12.93 1 98.94 82 GLU A CA 1
ATOM 676 C C . GLU A 1 82 ? 6.531 -11.477 -12.945 1 98.94 82 GLU A C 1
ATOM 678 O O . GLU A 1 82 ? 6.539 -12.664 -13.273 1 98.94 82 GLU A O 1
ATOM 683 N N . SER A 1 83 ? 5.441 -10.875 -12.477 1 98.88 83 SER A N 1
ATOM 684 C CA . SER A 1 83 ? 4.164 -11.57 -12.539 1 98.88 83 SER A CA 1
ATOM 685 C C . SER A 1 83 ? 3.986 -12.289 -13.867 1 98.88 83 SER A C 1
ATOM 687 O O . SER A 1 83 ? 4.348 -11.758 -14.922 1 98.88 83 SER A O 1
ATOM 689 N N . PRO A 1 84 ? 3.49 -13.523 -13.828 1 98.88 84 PRO A N 1
ATOM 690 C CA . PRO A 1 84 ? 3.436 -14.336 -15.055 1 98.88 84 PRO A CA 1
ATOM 691 C C . PRO A 1 84 ? 2.736 -13.617 -16.203 1 98.88 84 PRO A C 1
ATOM 693 O O . PRO A 1 84 ? 1.577 -13.211 -16.078 1 98.88 84 PRO A O 1
ATOM 696 N N . LYS A 1 85 ? 3.365 -13.539 -17.328 1 98.5 85 LYS A N 1
ATOM 697 C CA . LYS A 1 85 ? 2.904 -12.75 -18.469 1 98.5 85 LYS A CA 1
ATOM 698 C C . LYS A 1 85 ? 1.59 -13.297 -19.016 1 98.5 85 LYS A C 1
ATOM 700 O O . LYS A 1 85 ? 0.718 -12.531 -19.438 1 98.5 85 LYS A O 1
ATOM 705 N N . GLY A 1 86 ? 1.469 -14.562 -19.031 1 98.44 86 GLY A N 1
ATOM 706 C CA . GLY A 1 86 ? 0.278 -15.195 -19.578 1 98.44 86 GLY A CA 1
ATOM 707 C C . GLY A 1 86 ? -0.95 -15 -18.703 1 98.44 86 GLY A C 1
ATOM 708 O O . GLY A 1 86 ? -2.033 -15.492 -19.031 1 98.44 86 GLY A O 1
ATOM 709 N N . ARG A 1 87 ? -0.765 -14.242 -17.594 1 98.56 87 ARG A N 1
ATOM 710 C CA . ARG A 1 87 ? -1.842 -14.086 -16.625 1 98.56 87 ARG A CA 1
ATOM 711 C C . ARG A 1 87 ? -2.086 -12.609 -16.312 1 98.56 87 ARG A C 1
ATOM 713 O O . ARG A 1 87 ? -2.553 -12.273 -15.219 1 98.56 87 ARG A O 1
ATOM 720 N N . ARG A 1 88 ? -1.688 -11.734 -17.156 1 98.75 88 ARG A N 1
ATOM 721 C CA . ARG A 1 88 ? -1.805 -10.312 -16.875 1 98.75 88 ARG A CA 1
ATOM 722 C C . ARG A 1 88 ? -3.061 -9.727 -17.531 1 98.75 88 ARG A C 1
ATOM 724 O O . ARG A 1 88 ? -3.795 -10.438 -18.219 1 98.75 88 ARG A O 1
ATOM 731 N N . SER A 1 89 ? -3.416 -8.477 -17.172 1 98.69 89 SER A N 1
ATOM 732 C CA . SER A 1 89 ? -4.547 -7.742 -17.719 1 98.69 89 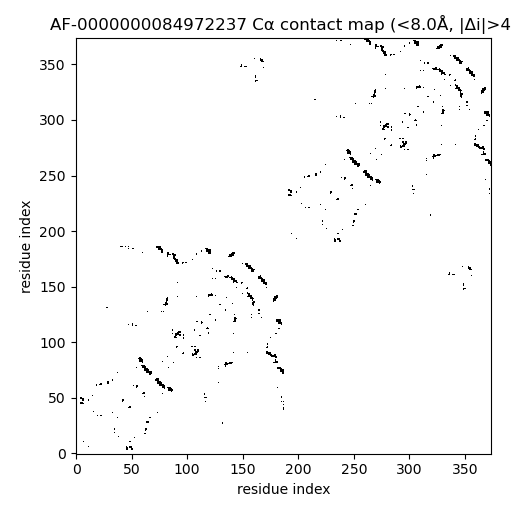SER A CA 1
ATOM 733 C C . SER A 1 89 ? -5.867 -8.438 -17.406 1 98.69 89 SER A C 1
ATOM 735 O O . SER A 1 89 ? -6.75 -8.523 -18.266 1 98.69 89 SER A O 1
ATOM 737 N N . ILE A 1 90 ? -5.969 -8.93 -16.203 1 98.75 90 ILE A N 1
ATOM 738 C CA . ILE A 1 90 ? -7.188 -9.586 -15.742 1 98.75 90 ILE A CA 1
ATOM 739 C C . ILE A 1 90 ? -7.645 -8.961 -14.43 1 98.75 90 ILE A C 1
ATOM 741 O O . ILE A 1 90 ? -6.828 -8.422 -13.672 1 98.75 90 ILE A O 1
ATOM 745 N N . CYS A 1 91 ? -8.961 -9.062 -14.164 1 98.81 91 CYS A N 1
ATOM 746 C CA . CYS A 1 91 ? -9.469 -8.562 -12.891 1 98.81 91 CYS A CA 1
ATOM 747 C C . CYS A 1 91 ? -9.367 -9.633 -11.812 1 98.81 91 CYS A C 1
ATOM 749 O O . CYS A 1 91 ? -8.766 -10.688 -12.023 1 98.81 91 CYS A O 1
ATOM 751 N N . TYR A 1 92 ? -9.852 -9.391 -10.633 1 98.88 92 TYR A N 1
ATOM 752 C CA . TYR A 1 92 ? -9.562 -10.195 -9.453 1 98.88 92 TYR A CA 1
ATOM 753 C C . TYR A 1 92 ? -10.352 -11.5 -9.477 1 98.88 92 TYR A C 1
ATOM 755 O O . TYR A 1 92 ? -9.766 -12.586 -9.406 1 98.88 92 TYR A O 1
ATOM 763 N N . ASP A 1 93 ? -11.719 -11.359 -9.648 1 98.81 93 ASP A N 1
ATOM 764 C CA . ASP A 1 93 ? -12.516 -12.578 -9.562 1 98.81 93 ASP A CA 1
ATOM 765 C C . ASP A 1 93 ? -13.695 -12.539 -10.531 1 98.81 93 ASP A C 1
ATOM 767 O O . ASP A 1 93 ? -13.844 -11.57 -11.289 1 98.81 93 ASP A O 1
ATOM 771 N N . GLN A 1 94 ? -14.445 -13.602 -10.484 1 98.19 94 GLN A N 1
ATOM 772 C CA . GLN A 1 94 ? -15.539 -13.758 -11.438 1 98.19 94 GLN A CA 1
ATOM 773 C C . GLN A 1 94 ? -16.625 -12.703 -11.211 1 98.19 94 GLN A C 1
ATOM 775 O O . GLN A 1 94 ? -17.172 -12.164 -12.172 1 98.19 94 GLN A O 1
ATOM 780 N N . GLU A 1 95 ? -16.938 -12.5 -9.984 1 98.25 95 GLU A N 1
ATOM 781 C CA . GLU A 1 95 ? -17.953 -11.492 -9.672 1 98.25 95 GLU A CA 1
ATOM 782 C C . GLU A 1 95 ? -17.578 -10.133 -10.242 1 98.25 95 GLU A C 1
ATOM 784 O O . GLU A 1 95 ? -18.422 -9.43 -10.797 1 98.25 95 GLU A O 1
ATOM 789 N N . ALA A 1 96 ? -16.344 -9.734 -10.023 1 98.31 96 ALA A N 1
ATOM 790 C CA . ALA A 1 96 ? -15.844 -8.477 -10.578 1 98.31 96 ALA A CA 1
ATOM 791 C C . ALA A 1 96 ? -15.93 -8.477 -12.102 1 98.31 96 ALA A C 1
ATOM 793 O O . ALA A 1 96 ? -16.312 -7.477 -12.711 1 98.31 96 ALA A O 1
ATOM 794 N N . LEU A 1 97 ? -15.531 -9.57 -12.68 1 98.12 97 LEU A N 1
ATOM 795 C CA . LEU A 1 97 ? -15.594 -9.719 -14.133 1 98.12 97 LEU A CA 1
ATOM 796 C C . LEU A 1 97 ? -17.031 -9.531 -14.633 1 98.12 97 LEU A C 1
ATOM 798 O O . LEU A 1 97 ? -17.25 -8.82 -15.617 1 98.12 97 LEU A O 1
ATOM 802 N N . ASP A 1 98 ? -17.953 -10.102 -13.984 1 97.38 98 ASP A N 1
ATOM 803 C CA . ASP A 1 98 ? -19.359 -10.047 -14.375 1 97.38 98 ASP A CA 1
ATOM 804 C C . ASP A 1 98 ? -19.922 -8.633 -14.2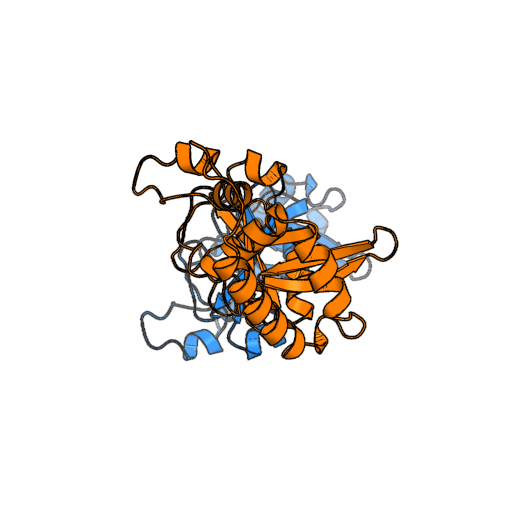34 1 97.38 98 ASP A C 1
ATOM 806 O O . ASP A 1 98 ? -20.781 -8.211 -15 1 97.38 98 ASP A O 1
ATOM 810 N N . ALA A 1 99 ? -19.438 -7.902 -13.297 1 95.88 99 ALA A N 1
ATOM 811 C CA . ALA A 1 99 ? -19.953 -6.574 -12.977 1 95.88 99 ALA A CA 1
ATOM 812 C C . ALA A 1 99 ? -19.438 -5.531 -13.961 1 95.88 99 ALA A C 1
ATOM 814 O O . ALA A 1 99 ? -20.047 -4.469 -14.117 1 95.88 99 ALA A O 1
ATOM 815 N N . ARG A 1 100 ? -18.312 -5.805 -14.539 1 94.25 100 ARG A N 1
ATOM 816 C CA . ARG A 1 100 ? -17.734 -4.859 -15.492 1 94.25 100 ARG A CA 1
ATOM 817 C C . ARG A 1 100 ? -18.516 -4.875 -16.812 1 94.25 100 ARG A C 1
ATOM 819 O O . ARG A 1 100 ? -18.641 -5.926 -17.438 1 94.25 100 ARG A O 1
ATOM 826 N N . LYS A 1 101 ? -18.984 -3.703 -17.234 1 91.88 101 LYS A N 1
ATOM 827 C CA . LYS A 1 101 ? -19.828 -3.602 -18.422 1 91.88 101 LYS A CA 1
ATOM 828 C C . LYS A 1 101 ? -19.016 -3.209 -19.641 1 91.88 101 LYS A C 1
ATOM 830 O O . LYS A 1 101 ? -19.297 -3.67 -20.75 1 91.88 101 LYS A O 1
ATOM 835 N N . LYS A 1 102 ? -18.031 -2.393 -19.453 1 93.75 102 LYS A N 1
ATOM 836 C CA . LYS A 1 102 ? -17.219 -1.902 -20.562 1 93.75 102 LYS A CA 1
ATOM 837 C C . LYS A 1 102 ? -15.781 -2.406 -20.469 1 93.75 102 LYS A C 1
ATOM 839 O O . LYS A 1 102 ? -15.25 -2.572 -19.359 1 93.75 102 LYS A O 1
ATOM 844 N N . ASN A 1 103 ? -15.133 -2.545 -21.625 1 95.44 103 ASN A N 1
ATOM 845 C CA . ASN A 1 103 ? -13.734 -2.965 -21.719 1 95.44 103 ASN A CA 1
ATOM 846 C C . ASN A 1 103 ? -13.438 -4.125 -20.766 1 95.44 103 ASN A C 1
ATOM 848 O O . ASN A 1 103 ? -12.492 -4.055 -19.969 1 95.44 103 ASN A O 1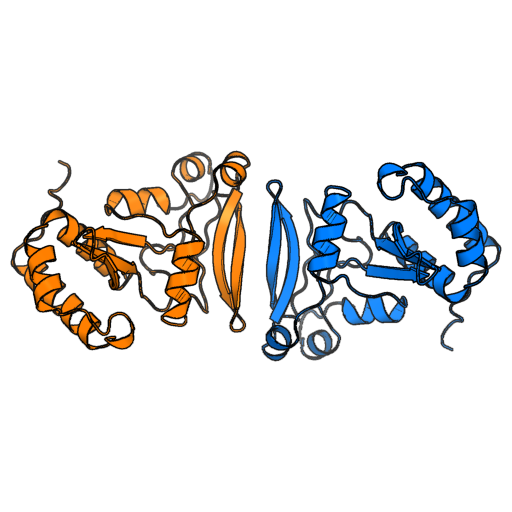
ATOM 852 N N . LYS A 1 104 ? -14.125 -5.156 -20.781 1 96.12 104 LYS A N 1
ATOM 853 C CA . LYS A 1 104 ? -14.016 -6.312 -19.906 1 96.12 104 LYS A CA 1
ATOM 854 C C . LYS A 1 104 ? -12.711 -7.066 -20.141 1 96.12 104 LYS A C 1
ATOM 856 O O . LYS A 1 104 ? -12.344 -7.332 -21.297 1 96.12 104 LYS A O 1
ATOM 861 N N . PRO A 1 105 ? -12.016 -7.379 -19.031 1 97.44 105 PRO A N 1
ATOM 862 C CA . PRO A 1 105 ? -10.867 -8.266 -19.234 1 97.44 105 PRO A CA 1
ATOM 863 C C . PRO A 1 105 ? -11.273 -9.672 -19.656 1 97.44 105 PRO A C 1
ATOM 865 O O . PRO A 1 105 ? -12.453 -10.039 -19.547 1 97.44 105 PRO A O 1
ATOM 868 N N . GLU A 1 106 ? -10.359 -10.359 -20.156 1 97.06 106 GLU A N 1
ATOM 869 C CA . GLU A 1 106 ? -10.641 -11.688 -20.703 1 97.06 106 GLU A CA 1
ATOM 870 C C . GLU A 1 106 ? -10.945 -12.688 -19.594 1 97.06 106 GLU A C 1
ATOM 872 O O . GLU A 1 106 ? -11.641 -13.68 -19.812 1 97.06 106 GLU A O 1
ATOM 877 N N . ASN A 1 107 ? -10.453 -12.445 -18.469 1 98.19 107 ASN A N 1
ATOM 878 C CA . ASN A 1 107 ? -10.562 -13.406 -17.375 1 98.19 107 ASN A CA 1
ATOM 879 C C . ASN A 1 107 ? -10.32 -12.75 -16.016 1 98.19 107 ASN A C 1
ATOM 881 O O . ASN A 1 107 ? -10.25 -11.523 -15.93 1 98.19 107 ASN A O 1
ATOM 885 N N . SER A 1 108 ? -10.336 -13.57 -14.961 1 98.81 108 SER A N 1
ATOM 886 C CA . SER A 1 108 ? -10 -13.117 -13.617 1 98.81 108 SER A CA 1
ATOM 887 C C . SER A 1 108 ? -8.945 -14.016 -12.984 1 98.81 108 SER A C 1
ATOM 889 O O . SER A 1 108 ? -8.758 -15.156 -13.398 1 98.81 108 SER A O 1
ATOM 891 N N . ALA A 1 109 ? -8.25 -13.492 -12.07 1 98.94 109 ALA A N 1
ATOM 892 C CA . ALA A 1 109 ? -7.172 -14.211 -11.383 1 98.94 109 ALA A CA 1
ATOM 893 C C . ALA A 1 109 ? -7.703 -15.461 -10.688 1 98.94 109 ALA A C 1
ATOM 895 O O . ALA A 1 109 ? -7.145 -16.547 -10.836 1 98.94 109 ALA A O 1
ATOM 896 N N . MET A 1 110 ? -8.812 -15.273 -9.984 1 98.88 110 MET A N 1
ATOM 897 C CA . MET A 1 110 ? -9.375 -16.391 -9.219 1 98.88 110 MET A CA 1
ATOM 898 C C . MET A 1 110 ? -9.867 -17.484 -10.148 1 98.88 110 MET A C 1
ATOM 900 O O . MET A 1 110 ? -9.664 -18.672 -9.883 1 98.88 110 MET A O 1
ATOM 904 N N . ASN A 1 111 ? -10.484 -17.078 -11.211 1 98.44 111 ASN A N 1
ATOM 905 C CA . ASN A 1 111 ? -10.977 -18.047 -12.18 1 98.44 111 ASN A CA 1
ATOM 906 C C . ASN A 1 111 ? -9.828 -18.797 -12.852 1 98.44 111 ASN A C 1
ATOM 908 O O . ASN A 1 111 ? -9.883 -20.031 -13.008 1 98.44 111 ASN A O 1
ATOM 912 N N . MET A 1 112 ? -8.828 -18.094 -13.289 1 98.69 112 MET A N 1
ATOM 913 C CA . MET A 1 112 ? -7.688 -18.719 -13.945 1 98.69 112 MET A CA 1
ATOM 914 C C . MET A 1 112 ? -6.973 -19.672 -13.008 1 98.69 112 MET A C 1
ATOM 916 O O . MET A 1 112 ? -6.621 -20.797 -13.398 1 98.69 112 MET A O 1
ATOM 920 N N . ALA A 1 113 ? -6.773 -19.25 -11.789 1 98.88 113 ALA A N 1
ATOM 921 C CA . ALA A 1 113 ? -6.141 -20.125 -10.805 1 98.88 113 ALA A CA 1
ATOM 922 C C . ALA A 1 113 ? -6.938 -21.406 -10.617 1 98.88 113 ALA A C 1
ATOM 924 O O . ALA A 1 113 ? -6.371 -22.516 -10.641 1 98.88 113 ALA A O 1
ATOM 925 N N . ALA A 1 114 ? -8.234 -21.266 -10.469 1 98.5 114 ALA A N 1
ATOM 926 C CA . ALA A 1 114 ? -9.109 -22.422 -10.289 1 98.5 114 ALA A CA 1
ATOM 927 C C . ALA A 1 114 ? -9.047 -23.359 -11.492 1 98.5 114 ALA A C 1
ATOM 929 O O . ALA A 1 114 ? -8.992 -24.578 -11.336 1 98.5 114 ALA A O 1
ATOM 930 N N . SER A 1 115 ? -9.023 -22.766 -12.633 1 98 115 SER A N 1
ATOM 931 C CA . SER A 1 115 ? -9.008 -23.562 -13.852 1 98 115 SER A CA 1
ATOM 932 C C . SER A 1 115 ? -7.715 -24.359 -13.984 1 98 115 SER A C 1
ATOM 934 O O . SER A 1 115 ? -7.703 -25.438 -14.562 1 98 115 SER A O 1
ATOM 936 N N . MET A 1 116 ? -6.648 -23.828 -13.391 1 98.06 116 MET A N 1
ATOM 937 C CA . MET A 1 116 ? -5.344 -24.484 -13.438 1 98.06 116 MET A CA 1
ATOM 938 C C . MET A 1 116 ? -5.168 -25.438 -12.266 1 98.06 116 MET A C 1
ATOM 940 O O . MET A 1 116 ? -4.195 -26.188 -12.219 1 98.06 116 MET A O 1
ATOM 944 N N . GLY A 1 117 ? -6.129 -25.344 -11.352 1 98.31 117 GLY A N 1
ATOM 945 C CA . GLY A 1 117 ? -6.031 -26.203 -10.188 1 98.31 117 GLY A CA 1
ATOM 946 C C . GLY A 1 117 ? -5.008 -25.719 -9.172 1 98.31 117 GLY A C 1
ATOM 947 O O . GLY A 1 117 ? -4.371 -26.531 -8.492 1 98.31 117 GLY A O 1
ATOM 948 N N . ILE A 1 118 ? -4.758 -24.422 -9.133 1 98.81 118 ILE A N 1
ATOM 949 C CA . ILE A 1 118 ? -3.805 -23.859 -8.172 1 98.81 118 ILE A CA 1
ATOM 950 C C . ILE A 1 118 ? -4.492 -22.797 -7.316 1 98.81 118 ILE A C 1
ATOM 952 O O . ILE A 1 118 ? -5.664 -22.484 -7.531 1 98.81 118 ILE A O 1
ATOM 956 N N . GLU A 1 119 ? -3.75 -22.328 -6.34 1 98.75 119 GLU A N 1
ATOM 957 C CA . GLU A 1 119 ? -4.289 -21.312 -5.434 1 98.75 119 GLU A CA 1
ATOM 958 C C . GLU A 1 119 ? -3.535 -19.984 -5.57 1 98.75 119 GLU A C 1
ATOM 960 O O . GLU A 1 119 ? -2.312 -19.984 -5.723 1 98.75 119 GLU A O 1
ATOM 965 N N . LEU A 1 120 ? -4.305 -18.953 -5.578 1 98.81 120 LEU A N 1
ATOM 966 C CA . LEU A 1 120 ? -3.678 -17.641 -5.508 1 98.81 120 LEU A CA 1
ATOM 967 C C . LEU A 1 120 ? -2.865 -17.5 -4.223 1 98.81 120 LEU A C 1
ATOM 969 O O . LEU A 1 120 ? -3.312 -17.906 -3.15 1 98.81 120 LEU A O 1
ATOM 973 N N . LEU A 1 121 ? -1.712 -16.844 -4.32 1 98.94 121 LEU A N 1
ATOM 974 C CA . LEU A 1 121 ? -0.929 -16.641 -3.107 1 98.94 121 LEU A CA 1
ATOM 975 C C . LEU A 1 121 ? -1.654 -15.703 -2.143 1 98.94 121 LEU A C 1
ATOM 977 O O . LEU A 1 121 ? -2.271 -14.727 -2.566 1 98.94 121 LEU A O 1
ATOM 981 N N . THR A 1 122 ? -1.532 -16.016 -0.879 1 98.81 122 THR A N 1
ATOM 982 C CA . THR A 1 122 ? -1.892 -15.047 0.154 1 98.81 122 THR A CA 1
ATOM 983 C C . THR A 1 122 ? -0.819 -13.969 0.286 1 98.81 122 THR A C 1
ATOM 985 O O . THR A 1 122 ? 0.285 -14.117 -0.242 1 98.81 122 THR A O 1
ATOM 988 N N . GLU A 1 123 ? -1.165 -12.93 0.945 1 98.62 123 GLU A N 1
ATOM 989 C CA . GLU A 1 123 ? -0.154 -11.914 1.216 1 98.62 123 GLU A CA 1
ATOM 990 C C . GLU A 1 123 ? 1.046 -12.508 1.948 1 98.62 123 GLU A C 1
ATOM 992 O O . GLU A 1 123 ? 2.193 -12.188 1.634 1 98.62 123 GLU A O 1
ATOM 997 N N . VAL A 1 124 ? 0.785 -13.359 2.914 1 98.62 124 VAL A N 1
ATOM 998 C CA . VAL A 1 124 ? 1.839 -13.984 3.705 1 98.62 124 VAL A CA 1
ATOM 999 C C . VAL A 1 124 ? 2.723 -14.844 2.803 1 98.62 124 VAL A C 1
ATOM 1001 O O . VAL A 1 124 ? 3.951 -14.797 2.898 1 98.62 124 VAL A O 1
ATOM 1004 N N . GLU A 1 125 ? 2.127 -15.625 1.985 1 98.75 125 GLU A N 1
ATOM 1005 C CA . GLU A 1 125 ? 2.883 -16.453 1.056 1 98.75 125 GLU A CA 1
ATOM 1006 C C . GLU A 1 125 ? 3.693 -15.609 0.083 1 98.75 125 GLU A C 1
ATOM 1008 O O . GLU A 1 125 ? 4.832 -15.945 -0.244 1 98.75 125 GLU A O 1
ATOM 1013 N N . TYR A 1 126 ? 3.041 -14.547 -0.4 1 98.94 126 TYR A N 1
ATOM 1014 C CA . TYR A 1 126 ? 3.752 -13.641 -1.293 1 98.94 126 TYR A CA 1
ATOM 1015 C C . TYR A 1 126 ? 5.008 -13.094 -0.628 1 98.94 126 TYR A C 1
ATOM 1017 O O . TYR A 1 126 ? 6.082 -13.07 -1.238 1 98.94 126 TYR A O 1
ATOM 1025 N N . ARG A 1 127 ? 4.863 -12.648 0.576 1 98.88 127 ARG A N 1
ATOM 1026 C CA . ARG A 1 127 ? 6.004 -12.117 1.317 1 98.88 127 ARG A CA 1
ATOM 1027 C C . ARG A 1 127 ? 7.059 -13.195 1.538 1 98.88 127 ARG A C 1
ATOM 1029 O O . ARG A 1 127 ? 8.258 -12.914 1.486 1 98.88 127 ARG A O 1
ATOM 1036 N N . SER A 1 128 ? 6.613 -14.43 1.829 1 98.5 128 SER A N 1
ATOM 1037 C CA . SER A 1 128 ? 7.555 -15.531 1.979 1 98.5 128 SER A CA 1
ATOM 1038 C C . SER A 1 128 ? 8.328 -15.781 0.685 1 98.5 128 SER A C 1
ATOM 1040 O O . SER A 1 128 ? 9.531 -16.031 0.712 1 98.5 128 SER A O 1
ATOM 1042 N N . LEU A 1 129 ? 7.613 -15.734 -0.404 1 98.75 129 LEU A N 1
ATOM 1043 C CA . LEU A 1 129 ? 8.242 -15.914 -1.708 1 98.75 129 LEU A CA 1
ATOM 1044 C C . LEU A 1 129 ? 9.344 -14.875 -1.921 1 98.75 129 LEU A C 1
ATOM 1046 O O . LEU A 1 129 ? 10.406 -15.203 -2.463 1 98.75 129 LEU A O 1
ATOM 1050 N N . GLN A 1 130 ? 9.148 -13.672 -1.47 1 98.75 130 GLN A N 1
ATOM 1051 C CA . GLN A 1 130 ? 10.078 -12.562 -1.662 1 98.75 130 GLN A CA 1
ATOM 1052 C C . GLN A 1 130 ? 11.375 -12.789 -0.887 1 98.75 130 GLN A C 1
ATOM 1054 O O . GLN A 1 130 ? 12.367 -12.102 -1.126 1 98.75 130 GLN A O 1
ATOM 1059 N N . GLN A 1 131 ? 11.359 -13.68 0.047 1 98.12 131 GLN A N 1
ATOM 1060 C CA . GLN A 1 131 ? 12.586 -14.008 0.771 1 98.12 131 GLN A CA 1
ATOM 1061 C C . GLN A 1 131 ? 13.5 -14.891 -0.073 1 98.12 131 GLN A C 1
ATOM 1063 O O . GLN A 1 131 ? 14.68 -15.055 0.249 1 98.12 131 GLN A O 1
ATOM 1068 N N . LEU A 1 132 ? 12.969 -15.484 -1.098 1 97.69 132 LEU A N 1
ATOM 1069 C CA . LEU A 1 132 ? 13.727 -16.406 -1.937 1 97.69 132 LEU A CA 1
ATOM 1070 C C . LEU A 1 132 ? 14.359 -15.68 -3.117 1 97.69 132 LEU A C 1
ATOM 1072 O O . LEU A 1 132 ? 15.203 -16.234 -3.816 1 97.69 132 LEU A O 1
ATOM 1076 N N . GLY A 1 133 ? 13.938 -14.453 -3.336 1 97.19 133 GLY A N 1
ATOM 1077 C CA . GLY A 1 133 ? 14.398 -13.633 -4.445 1 97.19 133 GLY A CA 1
ATOM 1078 C C . GLY A 1 133 ? 13.641 -12.32 -4.578 1 97.19 133 GLY A C 1
ATOM 1079 O O . GLY A 1 133 ? 12.781 -12.008 -3.746 1 97.19 133 GLY A O 1
ATOM 1080 N N . LYS A 1 134 ? 14.023 -11.57 -5.539 1 98.19 134 LYS A N 1
ATOM 1081 C CA . LYS A 1 134 ? 13.336 -10.32 -5.848 1 98.19 134 LYS A CA 1
ATOM 1082 C C . LYS A 1 134 ? 12.344 -10.5 -6.996 1 98.19 134 LYS A C 1
ATOM 1084 O O . LYS A 1 134 ? 12.75 -10.734 -8.141 1 98.19 134 LYS A O 1
ATOM 1089 N N . PHE A 1 135 ? 11.141 -10.461 -6.641 1 98.81 135 PHE A N 1
ATOM 1090 C CA . PHE A 1 135 ? 10.086 -10.695 -7.625 1 98.81 135 PHE A CA 1
ATOM 1091 C C . PHE A 1 135 ? 9.203 -9.461 -7.777 1 98.81 135 PHE A C 1
ATOM 1093 O O . PHE A 1 135 ? 9.031 -8.695 -6.828 1 98.81 135 PHE A O 1
ATOM 1100 N N . ASP A 1 136 ? 8.617 -9.25 -9 1 98.88 136 ASP A N 1
ATOM 1101 C CA . ASP A 1 136 ? 7.656 -8.203 -9.297 1 98.88 136 ASP A CA 1
ATOM 1102 C C . ASP A 1 136 ? 8.266 -6.816 -9.07 1 98.88 136 ASP A C 1
ATOM 1104 O O . ASP A 1 136 ? 7.688 -5.984 -8.375 1 98.88 136 ASP A O 1
ATOM 1108 N N . LEU A 1 137 ? 9.383 -6.547 -9.727 1 98.81 137 LEU A N 1
ATOM 1109 C CA . LEU A 1 137 ? 10.086 -5.273 -9.609 1 98.81 137 LEU A CA 1
ATOM 1110 C C . LEU A 1 137 ? 9.477 -4.23 -10.539 1 98.81 137 LEU A C 1
ATOM 1112 O O . LEU A 1 137 ? 9.688 -3.029 -10.352 1 98.81 137 LEU A O 1
ATOM 1116 N N . LYS A 1 138 ? 8.742 -4.73 -11.562 1 98.5 138 LYS A N 1
ATOM 1117 C CA . LYS A 1 138 ? 8.117 -3.846 -12.547 1 98.5 138 LYS A CA 1
ATOM 1118 C C . LYS A 1 138 ? 6.633 -4.16 -12.711 1 98.5 138 LYS A C 1
ATOM 1120 O O . LYS A 1 138 ? 5.941 -3.525 -13.508 1 98.5 138 LYS A O 1
ATOM 1125 N N . THR A 1 139 ? 6.164 -5.18 -11.984 1 98.88 139 THR A N 1
ATOM 1126 C CA . THR A 1 139 ? 4.785 -5.652 -12.062 1 98.88 139 THR A CA 1
ATOM 1127 C C . THR A 1 139 ? 4.18 -5.789 -10.672 1 98.88 139 THR A C 1
ATOM 1129 O O . THR A 1 139 ? 4.836 -5.5 -9.672 1 98.88 139 THR A O 1
ATOM 1132 N N . SER A 1 140 ? 2.957 -6.105 -10.625 1 98.94 140 SER A N 1
ATOM 1133 C CA . SER A 1 140 ? 2.26 -6.449 -9.391 1 98.94 140 SER A CA 1
ATOM 1134 C C . SER A 1 140 ? 1.452 -7.73 -9.555 1 98.94 140 SER A C 1
ATOM 1136 O O . SER A 1 140 ? 1.268 -8.219 -10.672 1 98.94 140 SER A O 1
ATOM 1138 N N . SER A 1 141 ? 1.084 -8.281 -8.422 1 98.94 141 SER A N 1
ATOM 1139 C CA . SER A 1 141 ? 0.314 -9.523 -8.43 1 98.94 141 SER A CA 1
ATOM 1140 C C . SER A 1 141 ? -0.86 -9.445 -7.457 1 98.94 141 SER A C 1
ATOM 1142 O O . SER A 1 141 ? -0.685 -9.094 -6.289 1 98.94 141 SER A O 1
ATOM 1144 N N . TRP A 1 142 ? -2.057 -9.766 -8.031 1 98.94 142 TRP A N 1
ATOM 1145 C CA . TRP A 1 142 ? -3.172 -9.977 -7.117 1 98.94 142 TRP A CA 1
ATOM 1146 C C . TRP A 1 142 ? -2.82 -11.008 -6.055 1 98.94 142 TRP A C 1
ATOM 1148 O O . TRP A 1 142 ? -2.174 -12.016 -6.352 1 98.94 142 TRP A O 1
ATOM 1158 N N . VAL A 1 143 ? -3.217 -10.805 -4.867 1 98.94 143 VAL A N 1
ATOM 1159 C CA . VAL A 1 143 ? -3.096 -11.805 -3.811 1 98.94 143 VAL A CA 1
ATOM 1160 C C . VAL A 1 143 ? -4.469 -12.078 -3.199 1 98.94 143 VAL A C 1
ATOM 1162 O O . VAL A 1 143 ? -5.414 -11.312 -3.408 1 98.94 143 VAL A O 1
ATOM 1165 N N . LEU A 1 144 ? -4.586 -13.188 -2.561 1 98.94 144 LEU A N 1
ATOM 1166 C CA . LEU A 1 144 ? -5.871 -13.531 -1.964 1 98.94 144 LEU A CA 1
ATOM 1167 C C . LEU A 1 144 ? -6.391 -12.383 -1.099 1 98.94 144 LEU A C 1
ATOM 1169 O O . LEU A 1 144 ? -5.738 -11.992 -0.129 1 98.94 144 LEU A O 1
ATOM 1173 N N . THR A 1 145 ? -7.539 -11.938 -1.438 1 98.88 145 THR A N 1
ATOM 1174 C CA . THR A 1 145 ? -8.102 -10.742 -0.821 1 98.88 145 THR A CA 1
ATOM 1175 C C . THR A 1 145 ? -8.961 -11.109 0.387 1 98.88 145 THR A C 1
ATOM 1177 O O . THR A 1 145 ? -9.828 -11.977 0.298 1 98.88 145 THR A O 1
ATOM 1180 N N . PRO A 1 146 ? -8.68 -10.438 1.526 1 98.62 146 PRO A N 1
ATOM 1181 C CA . PRO A 1 146 ? -9.578 -10.648 2.662 1 98.62 146 PRO A CA 1
ATOM 1182 C C . PRO A 1 146 ? -11.039 -10.367 2.318 1 98.62 146 PRO A C 1
ATOM 1184 O O . PRO A 1 146 ? -11.336 -9.391 1.628 1 98.62 146 PRO A O 1
ATOM 1187 N N . PRO A 1 147 ? -11.906 -11.219 2.83 1 98.5 147 PRO A N 1
ATOM 1188 C CA . PRO A 1 147 ? -13.32 -11.07 2.494 1 98.5 147 PRO A CA 1
ATOM 1189 C C . PRO A 1 147 ? -13.867 -9.688 2.85 1 98.5 147 PRO A C 1
ATOM 1191 O O . PRO A 1 147 ? -14.719 -9.156 2.135 1 98.5 147 PRO A O 1
ATOM 1194 N N . ASP A 1 148 ? -13.43 -9.094 3.93 1 98.44 148 ASP A N 1
ATOM 1195 C CA . ASP A 1 148 ? -13.945 -7.812 4.395 1 98.44 148 ASP A CA 1
ATOM 1196 C C . ASP A 1 148 ? -13.641 -6.703 3.391 1 98.44 148 ASP A C 1
ATOM 1198 O O . ASP A 1 148 ? -14.414 -5.754 3.25 1 98.44 148 ASP A O 1
ATOM 1202 N N . ILE A 1 149 ? -12.508 -6.773 2.762 1 98.75 149 ILE A N 1
ATOM 1203 C CA . ILE A 1 149 ? -12.148 -5.816 1.721 1 98.75 149 ILE A CA 1
ATOM 1204 C C . ILE A 1 149 ? -12.938 -6.113 0.45 1 98.75 149 ILE A C 1
ATOM 1206 O O . ILE A 1 149 ? -13.477 -5.199 -0.182 1 98.75 149 ILE A O 1
ATOM 1210 N N . ARG A 1 150 ? -13.078 -7.395 0.093 1 98.81 150 ARG A N 1
ATOM 1211 C CA . ARG A 1 150 ? -13.766 -7.785 -1.132 1 98.81 150 ARG A CA 1
ATOM 1212 C C . ARG A 1 150 ? -15.242 -7.414 -1.069 1 98.81 150 ARG A C 1
ATOM 1214 O O . ARG A 1 150 ? -15.828 -6.996 -2.07 1 98.81 150 ARG A O 1
ATOM 1221 N N . LYS A 1 151 ? -15.844 -7.625 0.091 1 98.44 151 LYS A N 1
ATOM 1222 C CA . LYS A 1 151 ? -17.266 -7.32 0.286 1 98.44 151 LYS A CA 1
ATOM 1223 C C . LYS A 1 151 ? -17.547 -5.855 -0.021 1 98.44 151 LYS A C 1
ATOM 1225 O O . LYS A 1 151 ? -18.688 -5.504 -0.37 1 98.44 151 LYS A O 1
ATOM 1230 N N . LEU A 1 152 ? -16.5 -5.062 0.118 1 98.56 152 LEU A N 1
ATOM 1231 C CA . LEU A 1 152 ? -16.656 -3.631 -0.1 1 98.56 152 LEU A CA 1
ATOM 1232 C C . LEU A 1 152 ? -16.234 -3.246 -1.514 1 98.56 152 LEU A C 1
ATOM 1234 O O . LEU A 1 152 ? -16.141 -2.059 -1.836 1 98.56 152 LEU A O 1
ATOM 1238 N N . GLY A 1 153 ? -15.93 -4.219 -2.34 1 98.56 153 GLY A N 1
ATOM 1239 C CA . GLY A 1 153 ? -15.68 -3.986 -3.752 1 98.56 153 GLY A CA 1
ATOM 1240 C C . GLY A 1 153 ? -14.203 -3.9 -4.086 1 98.56 153 GLY A C 1
ATOM 1241 O O . GLY A 1 153 ? -13.836 -3.719 -5.25 1 98.56 153 GLY A O 1
ATOM 1242 N N . GLY A 1 154 ? -13.352 -4.078 -3.041 1 98.81 154 GLY A N 1
ATOM 1243 C CA . GLY A 1 154 ? -11.914 -3.934 -3.25 1 98.81 154 GLY A CA 1
ATOM 1244 C C . GLY A 1 154 ? -11.195 -5.262 -3.396 1 98.81 154 GLY A C 1
ATOM 1245 O O . GLY A 1 154 ? -11.781 -6.32 -3.143 1 98.81 154 GLY A O 1
ATOM 1246 N N . ALA A 1 155 ? -10 -5.188 -3.857 1 98.94 155 ALA A N 1
ATOM 1247 C CA . ALA A 1 155 ? -9.039 -6.285 -3.873 1 98.94 155 ALA A CA 1
ATOM 1248 C C . ALA A 1 155 ? -7.621 -5.777 -3.625 1 98.94 155 ALA A C 1
ATOM 1250 O O . ALA A 1 155 ? -7.348 -4.586 -3.781 1 98.94 155 ALA A O 1
ATOM 1251 N N . ILE A 1 156 ? -6.719 -6.703 -3.186 1 98.94 156 ILE A N 1
ATOM 1252 C CA . ILE A 1 156 ? -5.375 -6.258 -2.838 1 98.94 156 ILE A CA 1
ATOM 1253 C C . ILE A 1 156 ? -4.359 -6.914 -3.768 1 98.94 156 ILE A C 1
ATOM 1255 O O . ILE A 1 156 ? -4.609 -7.988 -4.316 1 98.94 156 ILE A O 1
ATOM 1259 N N . PHE A 1 157 ? -3.299 -6.246 -3.971 1 98.94 157 PHE A N 1
ATOM 1260 C CA . PHE A 1 157 ? -2.156 -6.727 -4.738 1 98.94 157 PHE A CA 1
ATOM 1261 C C . PHE A 1 157 ? -0.848 -6.355 -4.047 1 98.94 157 PHE A C 1
ATOM 1263 O O . PHE A 1 157 ? -0.833 -5.523 -3.139 1 98.94 157 PHE A O 1
ATOM 1270 N N . CYS A 1 158 ? 0.206 -6.996 -4.465 1 98.94 158 CYS A N 1
ATOM 1271 C CA . CYS A 1 158 ? 1.521 -6.723 -3.895 1 98.94 158 CYS A CA 1
ATOM 1272 C C . CYS A 1 158 ? 2.555 -6.496 -4.988 1 98.94 158 CYS A C 1
ATOM 1274 O O . CYS A 1 158 ? 2.375 -6.945 -6.121 1 98.94 158 CYS A O 1
ATOM 1276 N N . ASP A 1 159 ? 3.545 -5.832 -4.684 1 98.94 159 ASP A N 1
ATOM 1277 C CA . ASP A 1 159 ? 4.727 -5.648 -5.52 1 98.94 159 ASP A CA 1
ATOM 1278 C C . ASP A 1 159 ? 5.961 -5.355 -4.676 1 98.94 159 ASP A C 1
ATOM 1280 O O . ASP A 1 159 ? 5.883 -5.305 -3.445 1 98.94 159 ASP A O 1
ATOM 1284 N N . ARG A 1 160 ? 7.043 -5.363 -5.312 1 98.88 160 ARG A N 1
ATOM 1285 C CA . ARG A 1 160 ? 8.305 -4.996 -4.672 1 98.88 160 ARG A CA 1
ATOM 1286 C C . ARG A 1 160 ? 8.945 -3.807 -5.375 1 98.88 160 ARG A C 1
ATOM 1288 O O . ARG A 1 160 ? 9.305 -3.895 -6.555 1 98.88 160 ARG A O 1
ATOM 1295 N N . ARG A 1 161 ? 9.047 -2.736 -4.648 1 98.88 161 ARG A N 1
ATOM 1296 C CA . ARG A 1 161 ? 9.695 -1.517 -5.113 1 98.88 161 ARG A CA 1
ATOM 1297 C C . ARG A 1 161 ? 10.609 -0.935 -4.039 1 98.88 161 ARG A C 1
ATOM 1299 O O . ARG A 1 161 ? 10.32 -1.056 -2.846 1 98.88 161 ARG A O 1
ATOM 1306 N N . TYR A 1 162 ? 11.719 -0.387 -4.504 1 98.62 162 TYR A N 1
ATOM 1307 C CA . TYR A 1 162 ? 12.633 0.258 -3.568 1 98.62 162 TYR A CA 1
ATOM 1308 C C . TYR A 1 162 ? 13.047 -0.704 -2.461 1 98.62 162 TYR A C 1
ATOM 1310 O O . TYR A 1 162 ? 13.062 -0.337 -1.284 1 98.62 162 TYR A O 1
ATOM 1318 N N . GLU A 1 163 ? 13.219 -1.88 -2.875 1 98.19 163 GLU A N 1
ATOM 1319 C CA . GLU A 1 163 ? 13.711 -2.938 -1.994 1 98.19 163 GLU A CA 1
ATOM 1320 C C . GLU A 1 163 ? 12.734 -3.197 -0.851 1 98.19 163 GLU A C 1
ATOM 1322 O O . GLU A 1 163 ? 13.133 -3.633 0.23 1 98.19 163 GLU A O 1
ATOM 1327 N N . THR A 1 164 ? 11.492 -2.918 -1.104 1 98.69 164 THR A N 1
ATOM 1328 C CA . THR A 1 164 ? 10.438 -3.109 -0.108 1 98.69 164 THR A CA 1
ATOM 1329 C C . THR A 1 164 ? 9.227 -3.789 -0.728 1 98.69 164 THR A C 1
ATOM 1331 O O . THR A 1 164 ? 8.852 -3.49 -1.863 1 98.69 164 THR A O 1
ATOM 1334 N N . VAL A 1 165 ? 8.617 -4.777 0.008 1 98.88 165 VAL A N 1
ATOM 1335 C CA . VAL A 1 165 ? 7.387 -5.426 -0.432 1 98.88 165 VAL A CA 1
ATOM 1336 C C . VAL A 1 165 ? 6.18 -4.602 0.013 1 98.88 165 VAL A C 1
ATOM 1338 O O . VAL A 1 165 ? 6.035 -4.297 1.199 1 98.88 165 VAL A O 1
ATOM 1341 N N . PHE A 1 166 ? 5.348 -4.215 -0.913 1 98.88 166 PHE A N 1
ATOM 1342 C CA . PHE A 1 166 ? 4.172 -3.395 -0.633 1 98.88 166 PHE A CA 1
ATOM 1343 C C . PHE A 1 166 ? 2.891 -4.176 -0.899 1 98.88 166 PHE A C 1
ATOM 1345 O O . PHE A 1 166 ? 2.861 -5.055 -1.766 1 98.88 166 PHE A O 1
ATOM 1352 N N . MET A 1 167 ? 1.883 -3.898 -0.12 1 98.88 167 MET A N 1
ATOM 1353 C CA . MET A 1 167 ? 0.505 -4.324 -0.355 1 98.88 167 MET A CA 1
ATOM 1354 C C . MET A 1 167 ? -0.412 -3.119 -0.532 1 98.88 167 MET A C 1
ATOM 1356 O O . MET A 1 167 ? -0.335 -2.156 0.234 1 98.88 167 MET A O 1
ATOM 1360 N N . TYR A 1 168 ? -1.21 -3.162 -1.543 1 98.88 168 TYR A N 1
ATOM 1361 C CA . TYR A 1 168 ? -2.117 -2.051 -1.811 1 98.88 168 TYR A CA 1
ATOM 1362 C C . TYR A 1 168 ? -3.434 -2.551 -2.393 1 98.88 168 TYR A C 1
ATOM 1364 O O . TYR A 1 168 ? -3.713 -3.752 -2.373 1 98.88 168 TYR A O 1
ATOM 1372 N N . HIS A 1 169 ? -4.305 -1.578 -2.816 1 98.88 169 HIS A N 1
ATOM 1373 C CA . HIS A 1 169 ? -5.668 -1.931 -3.191 1 98.88 169 HIS A CA 1
ATOM 1374 C C . HIS A 1 169 ? -6.02 -1.391 -4.574 1 98.88 169 HIS A C 1
ATOM 1376 O O . HIS A 1 169 ? -5.375 -0.458 -5.062 1 98.88 169 HIS A O 1
ATOM 1382 N N . ASN A 1 170 ? -6.961 -1.961 -5.156 1 98.62 170 ASN A N 1
ATOM 1383 C CA . ASN A 1 170 ? -7.746 -1.461 -6.277 1 98.62 170 ASN A CA 1
ATOM 1384 C C . ASN A 1 170 ? -9.18 -1.99 -6.242 1 98.62 170 ASN A C 1
ATOM 1386 O O . ASN A 1 170 ? -9.5 -2.871 -5.441 1 98.62 170 ASN A O 1
ATOM 1390 N N . GLY A 1 171 ? -10.023 -1.351 -7.078 1 98.56 171 GLY A N 1
ATOM 1391 C CA . GLY A 1 171 ? -11.266 -2.059 -7.344 1 98.56 171 GLY A CA 1
ATOM 1392 C C . GLY A 1 171 ? -11.047 -3.459 -7.887 1 98.56 171 GLY A C 1
ATOM 1393 O O . GLY A 1 171 ? -10.156 -3.68 -8.711 1 98.56 171 GLY A O 1
ATOM 1394 N N . ALA A 1 172 ? -11.867 -4.387 -7.461 1 98.75 172 ALA A N 1
ATOM 1395 C CA . ALA A 1 172 ? -11.688 -5.781 -7.863 1 98.75 172 ALA A CA 1
ATOM 1396 C C . ALA A 1 172 ? -11.828 -5.938 -9.375 1 98.75 172 ALA A C 1
ATOM 1398 O O . ALA A 1 172 ? -11.367 -6.926 -9.953 1 98.75 172 ALA A O 1
ATOM 1399 N N . ASP A 1 173 ? -12.477 -4.969 -10 1 98.31 173 ASP A N 1
ATOM 1400 C CA . ASP A 1 173 ? -12.742 -5.062 -11.43 1 98.31 173 ASP A CA 1
ATOM 1401 C C . ASP A 1 173 ? -11.625 -4.398 -12.242 1 98.31 173 ASP A C 1
ATOM 1403 O O . ASP A 1 173 ? -11.648 -4.414 -13.469 1 98.31 173 ASP A O 1
ATOM 1407 N N . SER A 1 174 ? -10.68 -3.83 -11.531 1 98.06 174 SER A N 1
ATOM 1408 C CA . SER A 1 174 ? -9.57 -3.172 -12.219 1 98.06 174 SER A CA 1
ATOM 1409 C C . SER A 1 174 ? -8.617 -4.191 -12.828 1 98.06 174 SER A C 1
ATOM 1411 O O . SER A 1 174 ? -8.539 -5.332 -12.367 1 98.06 174 SER A O 1
ATOM 1413 N N . TYR A 1 175 ? -8.031 -3.783 -13.891 1 98.38 175 TYR A N 1
ATOM 1414 C CA . TYR A 1 175 ? -6.988 -4.617 -14.484 1 98.38 175 TYR A CA 1
ATOM 1415 C C . TYR A 1 175 ? -5.93 -3.76 -15.164 1 98.38 175 TYR A C 1
ATOM 1417 O O . TYR A 1 175 ? -6.23 -2.68 -15.68 1 98.38 175 TYR A O 1
ATOM 1425 N N . TYR A 1 176 ? -4.703 -4.215 -15.148 1 97.94 176 TYR A N 1
ATOM 1426 C CA . TYR A 1 176 ? -3.543 -3.496 -15.664 1 97.94 176 TYR A CA 1
ATOM 1427 C C . TYR A 1 176 ? -2.621 -4.434 -16.438 1 97.94 176 TYR A C 1
ATOM 1429 O O . TYR A 1 176 ? -2.422 -5.582 -16.031 1 97.94 176 TYR A O 1
ATOM 1437 N N . GLY A 1 177 ? -1.999 -3.926 -17.422 1 98.56 177 GLY A N 1
ATOM 1438 C CA . GLY A 1 177 ? -1.068 -4.715 -18.219 1 98.56 177 GLY A CA 1
ATOM 1439 C C . GLY A 1 177 ? 0.077 -5.281 -17.391 1 98.56 177 GLY A C 1
ATOM 1440 O O . GLY A 1 177 ? 0.61 -6.348 -17.719 1 98.56 177 GLY A O 1
ATOM 1441 N N . ALA A 1 178 ? 0.413 -4.629 -16.359 1 98.5 178 ALA A N 1
ATOM 1442 C CA . ALA A 1 178 ? 1.552 -5.023 -15.531 1 98.5 178 ALA A CA 1
ATOM 1443 C C . ALA A 1 178 ? 1.091 -5.762 -14.281 1 98.5 178 ALA A C 1
ATOM 1445 O O . ALA A 1 178 ? 1.846 -5.887 -13.312 1 98.5 178 ALA A O 1
ATOM 1446 N N . ARG A 1 179 ? -0.186 -6.277 -14.258 1 98.88 179 ARG A N 1
ATOM 1447 C CA . ARG A 1 179 ? -0.655 -7 -13.086 1 98.88 179 ARG A CA 1
ATOM 1448 C C . ARG A 1 179 ? -1.208 -8.367 -13.469 1 98.88 179 ARG A C 1
ATOM 1450 O O . ARG A 1 179 ? -2.129 -8.469 -14.289 1 98.88 179 ARG A O 1
ATOM 1457 N N . GLY A 1 180 ? -0.676 -9.273 -12.898 1 98.88 180 GLY A N 1
ATOM 1458 C CA . GLY A 1 180 ? -1.154 -10.648 -12.953 1 98.88 180 GLY A CA 1
ATOM 1459 C C . GLY A 1 180 ? -1.422 -11.25 -11.586 1 98.88 180 GLY A C 1
ATOM 1460 O O . GLY A 1 180 ? -2.082 -10.625 -10.75 1 98.88 180 GLY A O 1
ATOM 1461 N N . PHE A 1 181 ? -1.047 -12.562 -11.422 1 98.94 181 PHE A N 1
ATOM 1462 C CA . PHE A 1 181 ? -1.088 -13.242 -10.133 1 98.94 181 PHE A CA 1
ATOM 1463 C C . PHE A 1 181 ? -0.11 -14.414 -10.109 1 98.94 181 PHE A C 1
ATOM 1465 O O . PHE A 1 181 ? 0.297 -14.914 -11.156 1 98.94 181 PHE A O 1
ATOM 1472 N N . ARG A 1 182 ? 0.307 -14.703 -8.938 1 98.88 182 ARG A N 1
ATOM 1473 C CA . ARG A 1 182 ? 1.116 -15.891 -8.703 1 98.88 182 ARG A CA 1
ATOM 1474 C C . ARG A 1 182 ? 0.32 -16.953 -7.953 1 98.88 182 ARG A C 1
ATOM 1476 O O . ARG A 1 182 ? -0.539 -16.625 -7.129 1 98.88 182 ARG A O 1
ATOM 1483 N N . GLY A 1 183 ? 0.56 -18.156 -8.281 1 98.81 183 GLY A N 1
ATOM 1484 C CA . GLY A 1 183 ? -0.149 -19.266 -7.645 1 98.81 183 GLY A CA 1
ATOM 1485 C C . GLY A 1 183 ? 0.776 -20.25 -6.957 1 98.81 183 GLY A C 1
ATOM 1486 O O . GLY A 1 183 ? 1.994 -20.188 -7.137 1 98.81 183 GLY A O 1
ATOM 1487 N N . SER A 1 184 ? 0.174 -21.062 -6.133 1 98.88 184 SER A N 1
ATOM 1488 C CA . SER A 1 184 ? 0.852 -22.141 -5.43 1 98.88 184 SER A CA 1
ATOM 1489 C C . SER A 1 184 ? 0.146 -23.469 -5.66 1 98.88 184 SER A C 1
ATOM 1491 O O . SER A 1 184 ? -1.041 -23.5 -5.988 1 98.88 184 SER A O 1
ATOM 1493 N N . LEU A 1 185 ? 0.906 -24.516 -5.586 1 98.88 185 LEU A N 1
ATOM 1494 C CA . LEU A 1 185 ? 0.412 -25.891 -5.711 1 98.88 185 LEU A CA 1
ATOM 1495 C C . LEU A 1 185 ? 1.111 -26.812 -4.719 1 98.88 185 LEU A C 1
ATOM 1497 O O . LEU A 1 185 ? 2.338 -26.781 -4.598 1 98.88 185 LEU A O 1
ATOM 1501 N N . THR A 1 186 ? 0.363 -27.5 -4.012 1 98.5 186 THR A N 1
ATOM 1502 C CA . THR A 1 186 ? 0.899 -28.516 -3.105 1 98.5 186 THR A CA 1
ATOM 1503 C C . THR A 1 186 ? 0.771 -29.906 -3.711 1 98.5 186 THR A C 1
ATOM 1505 O O . THR A 1 186 ? -0.299 -30.281 -4.191 1 98.5 186 THR A O 1
ATOM 1508 N N . VAL A 1 187 ? 1.803 -30.594 -3.729 1 97.56 187 VAL A N 1
ATOM 1509 C CA . VAL A 1 187 ? 1.859 -31.922 -4.328 1 97.56 187 VAL A CA 1
ATOM 1510 C C . VAL A 1 187 ? 2.227 -32.969 -3.262 1 97.56 187 VAL A C 1
ATOM 1512 O O . VAL A 1 187 ? 3.232 -32.812 -2.564 1 97.56 187 VAL A O 1
ATOM 1515 N N . MET B 1 1 ? 12.227 39.875 2.861 1 35.09 1 MET B N 1
ATOM 1516 C CA . MET B 1 1 ? 11.828 40.188 4.234 1 35.09 1 MET B CA 1
ATOM 1517 C C . MET B 1 1 ? 10.977 39.062 4.816 1 35.09 1 MET B C 1
ATOM 1519 O O . MET B 1 1 ? 9.938 38.719 4.254 1 35.09 1 MET B O 1
ATOM 1523 N N . THR B 1 2 ? 11.508 37.969 5.352 1 47.12 2 THR B N 1
ATOM 1524 C CA . THR B 1 2 ? 10.836 36.781 5.848 1 47.12 2 THR B CA 1
ATOM 1525 C C . THR B 1 2 ? 9.664 37.156 6.75 1 47.12 2 THR B C 1
ATOM 1527 O O . THR B 1 2 ? 9.836 37.875 7.73 1 47.12 2 THR B O 1
ATOM 1530 N N . ALA B 1 3 ? 8.547 37.375 6.117 1 53.78 3 ALA B N 1
ATOM 1531 C CA . ALA B 1 3 ? 7.371 37.906 6.797 1 53.78 3 ALA B CA 1
ATOM 1532 C C . ALA B 1 3 ? 7.262 37.344 8.219 1 53.78 3 ALA B C 1
ATOM 1534 O O . ALA B 1 3 ? 7.605 36.188 8.469 1 53.78 3 ALA B O 1
ATOM 1535 N N . LYS B 1 4 ? 7.184 38.094 9.18 1 74.31 4 LYS B N 1
ATOM 1536 C CA . LYS B 1 4 ? 7.086 37.781 10.594 1 74.31 4 LYS B CA 1
ATOM 1537 C C . LYS B 1 4 ? 5.984 36.75 10.852 1 74.31 4 LYS B C 1
ATOM 1539 O O . LYS B 1 4 ? 4.875 36.875 10.328 1 74.31 4 LYS B O 1
ATOM 1544 N N . LYS B 1 5 ? 6.297 35.5 11.18 1 89.88 5 LYS B N 1
ATOM 1545 C CA . LYS B 1 5 ? 5.375 34.406 11.539 1 89.88 5 LYS B CA 1
ATOM 1546 C C . LYS B 1 5 ? 4.566 34.781 12.789 1 89.88 5 LYS B C 1
ATOM 1548 O O . LYS B 1 5 ? 4.555 34.031 13.766 1 89.88 5 LYS B O 1
ATOM 1553 N N . VAL B 1 6 ? 3.992 36.094 12.719 1 91.5 6 VAL B N 1
ATOM 1554 C CA . VAL B 1 6 ? 3.121 36.531 13.805 1 91.5 6 VAL B CA 1
ATOM 1555 C C . VAL B 1 6 ? 1.787 37 13.227 1 91.5 6 VAL B C 1
ATOM 1557 O O . VAL B 1 6 ? 1.753 37.688 12.211 1 91.5 6 VAL B O 1
ATOM 1560 N N . LEU B 1 7 ? 0.778 36.625 13.859 1 96.62 7 LEU B N 1
ATOM 1561 C CA . LEU B 1 7 ? -0.575 36.969 13.445 1 96.62 7 LEU B CA 1
ATOM 1562 C C . LEU B 1 7 ? -0.976 38.344 14.031 1 96.62 7 LEU B C 1
ATOM 1564 O O . LEU B 1 7 ? -0.525 38.688 15.117 1 96.62 7 LEU B O 1
ATOM 1568 N N . THR B 1 8 ? -1.835 39.062 13.25 1 96.06 8 THR B N 1
ATOM 1569 C CA . THR B 1 8 ? -2.471 40.219 13.859 1 96.06 8 THR B CA 1
ATOM 1570 C C . THR B 1 8 ? -3.438 39.812 14.961 1 96.06 8 THR B C 1
ATOM 1572 O O . THR B 1 8 ? -3.812 38.625 15.047 1 96.06 8 THR B O 1
ATOM 1575 N N . ASN B 1 9 ? -3.73 40.75 15.789 1 96.06 9 ASN B N 1
ATOM 1576 C CA . ASN B 1 9 ? -4.68 40.438 16.859 1 96.06 9 ASN B CA 1
ATOM 1577 C C . ASN B 1 9 ? -6 39.938 16.297 1 96.06 9 ASN B C 1
ATOM 1579 O O . ASN B 1 9 ? -6.59 39 16.859 1 96.06 9 ASN B O 1
ATOM 1583 N N . GLU B 1 10 ? -6.418 40.531 15.234 1 97.19 10 GLU B N 1
ATOM 1584 C CA . GLU B 1 10 ? -7.672 40.125 14.609 1 97.19 10 GLU B CA 1
ATOM 1585 C C . GLU B 1 10 ? -7.582 38.688 14.094 1 97.19 10 GLU B C 1
ATOM 1587 O O . GLU B 1 10 ? -8.5 37.875 14.297 1 97.19 10 GLU B O 1
ATOM 1592 N N . GLN B 1 11 ? -6.465 38.375 13.422 1 97.31 11 GLN B N 1
ATOM 1593 C CA . GLN B 1 11 ? -6.238 37.031 12.906 1 97.31 11 GLN B CA 1
ATOM 1594 C C . GLN B 1 11 ? -6.18 36 14.039 1 97.31 11 GLN B C 1
ATOM 1596 O O . GLN B 1 11 ? -6.711 34.906 13.914 1 97.31 11 GLN B O 1
ATOM 1601 N N . GLN B 1 12 ? -5.52 36.375 15.039 1 97.69 12 GLN B N 1
ATOM 1602 C CA . GLN B 1 12 ? -5.398 35.469 16.203 1 97.69 12 GLN B CA 1
ATOM 1603 C C . GLN B 1 12 ? -6.77 35.156 16.797 1 97.69 12 GLN B C 1
ATOM 1605 O O . GLN B 1 12 ? -7.074 34 17.078 1 97.69 12 GLN B O 1
ATOM 1610 N N . GLU B 1 13 ? -7.516 36.219 17.031 1 97.5 13 GLU B N 1
ATOM 1611 C CA . GLU B 1 13 ? -8.844 36.062 17.609 1 97.5 13 GLU B CA 1
ATOM 1612 C C . GLU B 1 13 ? -9.727 35.188 16.719 1 97.5 13 GLU B C 1
ATOM 1614 O O . GLU B 1 13 ? -10.445 34.312 17.203 1 97.5 13 GLU B O 1
ATOM 1619 N N . GLN B 1 14 ? -9.656 35.438 15.461 1 98.44 14 GLN B N 1
ATOM 1620 C CA . GLN B 1 14 ? -10.438 34.656 14.516 1 98.44 14 GLN B CA 1
ATOM 1621 C C . GLN B 1 14 ? -10.016 33.188 14.539 1 98.44 14 GLN B C 1
ATOM 1623 O O . GLN B 1 14 ? -10.859 32.281 14.562 1 98.44 14 GLN B O 1
ATOM 1628 N N . LEU B 1 15 ? -8.695 32.969 14.516 1 98.62 15 LEU B N 1
ATOM 1629 C CA . LEU B 1 15 ? -8.18 31.594 14.523 1 98.62 15 LEU B CA 1
ATOM 1630 C C . LEU B 1 15 ? -8.578 30.875 15.805 1 98.62 15 LEU B C 1
ATOM 1632 O O . LEU B 1 15 ? -9.023 29.719 15.766 1 98.62 15 LEU B O 1
ATOM 1636 N N . LEU B 1 16 ? -8.422 31.531 16.938 1 98.69 16 LEU B N 1
ATOM 1637 C CA . LEU B 1 16 ? -8.75 30.906 18.219 1 98.69 16 LEU B CA 1
ATOM 1638 C C . LEU B 1 16 ? -10.234 30.562 18.281 1 98.69 16 LEU B C 1
ATOM 1640 O O . LEU B 1 16 ? -10.602 29.531 18.859 1 98.69 16 LEU B O 1
ATOM 1644 N N . THR B 1 17 ? -11.07 31.406 17.672 1 98.75 17 THR B N 1
ATOM 1645 C CA . THR B 1 17 ? -12.5 31.125 17.625 1 98.75 17 THR B CA 1
ATOM 1646 C C . THR B 1 17 ? -12.781 29.859 16.828 1 98.75 17 THR B C 1
ATOM 1648 O O . THR B 1 17 ? -13.555 29 17.266 1 98.75 17 THR B O 1
ATOM 1651 N N . ILE B 1 18 ? -12.094 29.75 15.719 1 98.81 18 ILE B N 1
ATOM 1652 C CA . ILE B 1 18 ? -12.266 28.594 14.852 1 98.81 18 ILE B CA 1
ATOM 1653 C C . ILE B 1 18 ? -11.773 27.344 15.555 1 98.81 18 ILE B C 1
ATOM 1655 O O . ILE B 1 18 ? -12.461 26.312 15.578 1 98.81 18 ILE B O 1
ATOM 1659 N N . LEU B 1 19 ? -10.562 27.406 16.156 1 98.81 19 LEU B N 1
ATOM 1660 C CA . LEU B 1 19 ? -9.969 26.25 16.828 1 98.81 19 LEU B CA 1
ATOM 1661 C C . LEU B 1 19 ? -10.828 25.797 18 1 98.81 19 LEU B C 1
ATOM 1663 O O . LEU B 1 19 ? -11.023 24.594 18.203 1 98.81 19 LEU B O 1
ATOM 1667 N N . LYS B 1 20 ? -11.359 26.766 18.734 1 98.81 20 LYS B N 1
ATOM 1668 C CA . LYS B 1 20 ? -12.203 26.453 19.875 1 98.81 20 LYS B CA 1
ATOM 1669 C C . LYS B 1 20 ? -13.484 25.734 19.438 1 98.81 20 LYS B C 1
ATOM 1671 O O . LYS B 1 20 ? -13.883 24.734 20.031 1 98.81 20 LYS B O 1
ATOM 1676 N N . ALA B 1 21 ? -14.133 26.281 18.453 1 98.75 21 ALA B N 1
ATOM 1677 C CA . ALA B 1 21 ? -15.367 25.672 17.953 1 98.75 21 ALA B CA 1
ATOM 1678 C C . ALA B 1 21 ? -15.125 24.234 17.5 1 98.75 21 ALA B C 1
ATOM 1680 O O . ALA B 1 21 ? -15.906 23.328 17.812 1 98.75 21 ALA B O 1
ATOM 1681 N N . ARG B 1 22 ? -14.055 24.031 16.766 1 98.75 22 ARG B N 1
ATOM 1682 C CA . ARG B 1 22 ? -13.711 22.688 16.297 1 98.75 22 ARG B CA 1
ATOM 1683 C C . ARG B 1 22 ? -13.383 21.766 17.469 1 98.75 22 ARG B C 1
ATOM 1685 O O . ARG B 1 22 ? -13.828 20.625 17.5 1 98.75 22 ARG B O 1
ATOM 1692 N N . PHE B 1 23 ? -12.617 22.266 18.422 1 98.62 23 PHE B N 1
ATOM 1693 C CA . PHE B 1 23 ? -12.25 21.531 19.641 1 98.62 23 PHE B CA 1
ATOM 1694 C C . PHE B 1 23 ? -13.492 21.047 20.359 1 98.62 23 PHE B C 1
ATOM 1696 O O . PHE B 1 23 ? -13.586 19.875 20.734 1 98.62 23 PHE B O 1
ATOM 1703 N N . LEU B 1 24 ? -14.445 21.906 20.484 1 98.25 24 LEU B N 1
ATOM 1704 C CA . LEU B 1 24 ? -15.648 21.594 21.234 1 98.25 24 LEU B CA 1
ATOM 1705 C C . LEU B 1 24 ? -16.547 20.641 20.438 1 98.25 24 LEU B C 1
ATOM 1707 O O . LEU B 1 24 ? -17.281 19.844 21.031 1 98.25 24 LEU B O 1
ATOM 1711 N N . GLN B 1 25 ? -16.484 20.703 19.156 1 97.88 25 GLN B N 1
ATOM 1712 C CA . GLN B 1 25 ? -17.297 19.844 18.281 1 97.88 25 GLN B CA 1
ATOM 1713 C C . GLN B 1 25 ? -16.766 18.406 18.297 1 97.88 25 GLN B C 1
ATOM 1715 O O . GLN B 1 25 ? -17.531 17.469 18.047 1 97.88 25 GLN B O 1
ATOM 1720 N N . HIS B 1 26 ? -15.445 18.219 18.609 1 97.81 26 HIS B N 1
ATOM 1721 C CA . HIS B 1 26 ? -14.82 16.906 18.5 1 97.81 26 HIS B CA 1
ATOM 1722 C C . HIS B 1 26 ? -14.18 16.5 19.812 1 97.81 26 HIS B C 1
ATOM 1724 O O . HIS B 1 26 ? -13.023 16.078 19.844 1 97.81 26 HIS B O 1
ATOM 1730 N N . MET B 1 27 ? -14.953 16.594 20.859 1 97 27 MET B N 1
ATOM 1731 C CA . MET B 1 27 ? -14.453 16.312 22.203 1 97 27 MET B CA 1
ATOM 1732 C C . MET B 1 27 ? -14.016 14.852 22.312 1 97 27 MET B C 1
ATOM 1734 O O . MET B 1 27 ? -13.195 14.508 23.172 1 97 27 MET B O 1
ATOM 1738 N N . GLU B 1 28 ? -14.484 14.016 21.469 1 95.94 28 GLU B N 1
ATOM 1739 C CA . GLU B 1 28 ? -14.133 12.602 21.5 1 95.94 28 GLU B CA 1
ATOM 1740 C C . GLU B 1 28 ? -12.648 12.391 21.188 1 95.94 28 GLU B C 1
ATOM 1742 O O . GLU B 1 28 ? -12.062 11.391 21.594 1 95.94 28 GLU B O 1
ATOM 1747 N N . ARG B 1 29 ? -11.992 13.312 20.484 1 95.62 29 ARG B N 1
ATOM 1748 C CA . ARG B 1 29 ? -10.57 13.227 20.172 1 95.62 29 ARG B CA 1
ATOM 1749 C C . ARG B 1 29 ? -9.719 13.469 21.406 1 95.62 29 ARG B C 1
ATOM 1751 O O . ARG B 1 29 ? -8.586 12.977 21.5 1 95.62 29 ARG B O 1
ATOM 1758 N N . HIS B 1 30 ? -10.273 14.297 22.391 1 94.62 30 HIS B N 1
ATOM 1759 C CA . HIS B 1 30 ? -9.508 14.773 23.531 1 94.62 30 HIS B CA 1
ATOM 1760 C C . HIS B 1 30 ? -10.398 14.953 24.75 1 94.62 30 HIS B C 1
ATOM 1762 O O . HIS B 1 30 ? -10.5 16.062 25.297 1 94.62 30 HIS B O 1
ATOM 1768 N N . PRO B 1 31 ? -10.93 13.914 25.297 1 92.69 31 PRO B N 1
ATOM 1769 C CA . PRO B 1 31 ? -11.977 14.016 26.312 1 92.69 31 PRO B CA 1
ATOM 1770 C C . PRO B 1 31 ? -11.469 14.625 27.625 1 92.69 31 PRO B C 1
ATOM 1772 O O . PRO B 1 31 ? -12.258 15.203 28.375 1 92.69 31 PRO B O 1
ATOM 1775 N N . ASN B 1 32 ? -10.234 14.594 27.906 1 93.88 32 ASN B N 1
ATOM 1776 C CA . ASN B 1 32 ? -9.766 15.062 29.203 1 93.88 32 ASN B CA 1
ATOM 1777 C C . ASN B 1 32 ? -8.93 16.328 29.078 1 93.88 32 ASN B C 1
ATOM 1779 O O . ASN B 1 32 ? -8.133 16.641 29.969 1 93.88 32 ASN B O 1
ATOM 1783 N N . ILE B 1 33 ? -9.117 17.016 27.969 1 97.06 33 ILE B N 1
ATOM 1784 C CA . ILE B 1 33 ? -8.352 18.234 27.766 1 97.06 33 ILE B CA 1
ATOM 1785 C C . ILE B 1 33 ? -9.273 19.453 27.828 1 97.06 33 ILE B C 1
ATOM 1787 O O . ILE B 1 33 ? -10.367 19.438 27.266 1 97.06 33 ILE B O 1
ATOM 1791 N N . ASP B 1 34 ? -8.859 20.438 28.562 1 96.75 34 ASP B N 1
ATOM 1792 C CA . ASP B 1 34 ? -9.625 21.672 28.703 1 96.75 34 ASP B CA 1
ATOM 1793 C C . ASP B 1 34 ? -9.164 22.719 27.688 1 96.75 34 ASP B C 1
ATOM 1795 O O . ASP B 1 34 ? -7.973 23.016 27.609 1 96.75 34 ASP B O 1
ATOM 1799 N N . TRP B 1 35 ? -10.094 23.297 27.016 1 98.25 35 TRP B N 1
ATOM 1800 C CA . TRP B 1 35 ? -9.766 24.281 25.984 1 98.25 35 TRP B CA 1
ATOM 1801 C C . TRP B 1 35 ? -9 25.453 26.578 1 98.25 35 TRP B C 1
ATOM 1803 O O . TRP B 1 35 ? -8.078 25.984 25.953 1 98.25 35 TRP B O 1
ATOM 1813 N N . GLU B 1 36 ? -9.367 25.859 27.719 1 98.12 36 GLU B N 1
ATOM 1814 C CA . GLU B 1 36 ? -8.734 27.031 28.328 1 98.12 36 GLU B CA 1
ATOM 1815 C C . GLU B 1 36 ? -7.23 26.828 28.484 1 98.12 36 GLU B C 1
ATOM 1817 O O . GLU B 1 36 ? -6.453 27.766 28.328 1 98.12 36 GLU B O 1
ATOM 1822 N N . ASN B 1 37 ? -6.852 25.641 28.844 1 97.88 37 ASN B N 1
ATOM 1823 C CA . ASN B 1 37 ? -5.434 25.312 28.953 1 97.88 37 ASN B CA 1
ATOM 1824 C C . ASN B 1 37 ? -4.75 25.328 27.578 1 97.88 37 ASN B C 1
ATOM 1826 O O . ASN B 1 37 ? -3.617 25.797 27.469 1 97.88 37 ASN B O 1
ATOM 1830 N N . VAL B 1 38 ? -5.449 24.828 26.562 1 98.56 38 VAL B N 1
ATOM 1831 C CA . VAL B 1 38 ? -4.93 24.828 25.203 1 98.56 38 VAL B CA 1
ATOM 1832 C C . VAL B 1 38 ? -4.734 26.266 24.719 1 98.56 38 VAL B C 1
ATOM 1834 O O . VAL B 1 38 ? -3.668 26.625 24.219 1 98.56 38 VAL B O 1
ATOM 1837 N N . GLN B 1 39 ? -5.734 27.094 24.922 1 98.44 39 GLN B N 1
ATOM 1838 C CA . GLN B 1 39 ? -5.688 28.484 24.5 1 98.44 39 GLN B CA 1
ATOM 1839 C C . GLN B 1 39 ? -4.539 29.234 25.172 1 98.44 39 GLN B C 1
ATOM 1841 O O . GLN B 1 39 ? -3.832 30 24.516 1 98.44 39 GLN B O 1
ATOM 1846 N N . THR B 1 40 ? -4.383 29.031 26.469 1 97.88 40 THR B N 1
ATOM 1847 C CA . THR B 1 40 ? -3.303 29.672 27.203 1 97.88 40 THR B CA 1
ATOM 1848 C C . THR B 1 40 ? -1.947 29.328 26.594 1 97.88 40 THR B C 1
ATOM 1850 O O . THR B 1 40 ? -1.103 30.203 26.406 1 97.88 40 THR B O 1
ATOM 1853 N N . LYS B 1 41 ? -1.785 28.047 26.312 1 97.81 41 LYS B N 1
ATOM 1854 C CA . LYS B 1 41 ? -0.537 27.594 25.703 1 97.81 41 LYS B CA 1
ATOM 1855 C C . LYS B 1 41 ? -0.335 28.203 24.328 1 97.81 41 LYS B C 1
ATOM 1857 O O . LYS B 1 41 ? 0.777 28.609 23.969 1 97.81 41 LYS B O 1
ATOM 1862 N N . LEU B 1 42 ? -1.396 28.281 23.562 1 98.12 42 LEU B N 1
ATOM 1863 C CA . LEU B 1 42 ? -1.325 28.859 22.219 1 98.12 42 LEU B CA 1
ATOM 1864 C C . LEU B 1 42 ? -0.96 30.328 22.281 1 98.12 42 LEU B C 1
ATOM 1866 O O . LEU B 1 42 ? -0.101 30.797 21.531 1 98.12 42 LEU B O 1
ATOM 1870 N N . GLU B 1 43 ? -1.591 31.078 23.172 1 96.88 43 GLU B N 1
ATOM 1871 C CA . GLU B 1 43 ? -1.351 32.5 23.312 1 96.88 43 GLU B CA 1
ATOM 1872 C C . GLU B 1 43 ? 0.078 32.781 23.766 1 96.88 43 GLU B C 1
ATOM 1874 O O . GLU B 1 43 ? 0.637 33.844 23.469 1 96.88 43 GLU B O 1
ATOM 1879 N N . ALA B 1 44 ? 0.633 31.844 24.422 1 96.75 44 ALA B N 1
ATOM 1880 C CA . ALA B 1 44 ? 2.008 31.984 24.906 1 96.75 44 ALA B CA 1
ATOM 1881 C C . ALA B 1 44 ? 3.006 31.625 23.797 1 96.75 44 ALA B C 1
ATOM 1883 O O . ALA B 1 44 ? 4.211 31.844 23.953 1 96.75 44 ALA B O 1
ATOM 1884 N N . ASN B 1 45 ? 2.576 31.109 22.688 1 96.94 45 ASN B N 1
ATOM 1885 C CA . ASN B 1 45 ? 3.445 30.672 21.594 1 96.94 45 ASN B CA 1
ATOM 1886 C C . ASN B 1 45 ? 2.988 31.234 20.25 1 96.94 45 ASN B C 1
ATOM 1888 O O . ASN B 1 45 ? 2.475 30.516 19.406 1 96.94 45 ASN B O 1
ATOM 1892 N N . PRO B 1 46 ? 3.314 32.469 19.984 1 96.31 46 PRO B N 1
ATOM 1893 C CA . PRO B 1 46 ? 2.797 33.156 18.781 1 96.31 46 PRO B CA 1
ATOM 1894 C C . PRO B 1 46 ? 3.246 32.469 17.484 1 96.31 46 PRO B C 1
ATOM 1896 O O . PRO B 1 46 ? 2.51 32.5 16.5 1 96.31 46 PRO B O 1
ATOM 1899 N N . VAL B 1 47 ? 4.418 31.938 17.5 1 97.38 47 VAL B N 1
ATOM 1900 C CA . VAL B 1 47 ? 4.93 31.297 16.297 1 97.38 47 VAL B CA 1
ATOM 1901 C C . VAL B 1 47 ? 4.117 30.031 16 1 97.38 47 VAL B C 1
ATOM 1903 O O . VAL B 1 47 ? 3.801 29.75 14.844 1 97.38 47 VAL B O 1
ATOM 1906 N N . LYS B 1 48 ? 3.797 29.281 17.031 1 97.81 48 LYS B N 1
ATOM 1907 C CA . LYS B 1 48 ? 2.973 28.094 16.859 1 97.81 48 LYS B CA 1
ATOM 1908 C C . LYS B 1 48 ? 1.557 28.453 16.422 1 97.81 48 LYS B C 1
ATOM 1910 O O . LYS B 1 48 ? 0.933 27.734 15.648 1 97.81 48 LYS B O 1
ATOM 1915 N N . LEU B 1 49 ? 1.137 29.516 16.953 1 98 49 LEU B N 1
ATOM 1916 C CA . LEU B 1 49 ? -0.171 30 16.531 1 98 49 LEU B CA 1
ATOM 1917 C C . LEU B 1 49 ? -0.161 30.344 15.039 1 98 49 LEU B C 1
ATOM 1919 O O . LEU B 1 49 ? -1.139 30.094 14.336 1 98 49 LEU B O 1
ATOM 1923 N N . TRP B 1 50 ? 0.887 30.938 14.617 1 98.5 50 TRP B N 1
ATOM 1924 C CA . TRP B 1 50 ? 1.042 31.234 13.195 1 98.5 50 TRP B CA 1
ATOM 1925 C C . TRP B 1 50 ? 1.012 29.953 12.367 1 98.5 50 TRP B C 1
ATOM 1927 O O . TRP B 1 50 ? 0.364 29.906 11.32 1 98.5 50 TRP B O 1
ATOM 1937 N N . SER B 1 51 ? 1.66 28.906 12.789 1 98.75 51 SER B N 1
ATOM 1938 C CA . SER B 1 51 ? 1.665 27.625 12.102 1 98.75 51 SER B CA 1
ATOM 1939 C C . SER B 1 51 ? 0.258 27.047 12.008 1 98.75 51 SER B C 1
ATOM 1941 O O . SER B 1 51 ? -0.142 26.547 10.953 1 98.75 51 SER B O 1
ATOM 1943 N N . LEU B 1 52 ? -0.406 27.172 13.086 1 98.88 52 LEU B N 1
ATOM 1944 C CA . LEU B 1 52 ? -1.778 26.688 13.086 1 98.88 52 LEU B CA 1
ATOM 1945 C C . LEU B 1 52 ? -2.641 27.469 12.102 1 98.88 52 LEU B C 1
ATOM 1947 O O . LEU B 1 52 ? -3.547 26.922 11.477 1 98.88 52 LEU B O 1
ATOM 1951 N N . HIS B 1 53 ? -2.375 28.734 12.055 1 98.75 53 HIS B N 1
ATOM 1952 C CA . HIS B 1 53 ? -3.078 29.562 11.078 1 98.75 53 HIS B CA 1
ATOM 1953 C C . HIS B 1 53 ? -2.82 29.094 9.656 1 98.75 53 HIS B C 1
ATOM 1955 O O . HIS B 1 53 ? -3.744 29.016 8.844 1 98.75 53 HIS B O 1
ATOM 1961 N N . GLU B 1 54 ? -1.63 28.734 9.352 1 98.69 54 GLU B N 1
ATOM 1962 C CA . GLU B 1 54 ? -1.282 28.219 8.031 1 98.69 54 GLU B CA 1
ATOM 1963 C C . GLU B 1 54 ? -1.953 26.875 7.77 1 98.69 54 GLU B C 1
ATOM 1965 O O . GLU B 1 54 ? -2.414 26.609 6.656 1 98.69 54 GLU B O 1
ATOM 1970 N N . MET B 1 55 ? -1.993 26.016 8.789 1 98.88 55 MET B N 1
ATOM 1971 C CA . MET B 1 55 ? -2.688 24.734 8.656 1 98.88 55 MET B CA 1
ATOM 1972 C C . MET B 1 55 ? -4.16 24.938 8.328 1 98.88 55 MET B C 1
ATOM 1974 O O . MET B 1 55 ? -4.711 24.266 7.465 1 98.88 55 MET B O 1
ATOM 1978 N N . GLU B 1 56 ? -4.738 25.938 9.008 1 98.88 56 GLU B N 1
ATOM 1979 C CA . GLU B 1 56 ? -6.141 26.266 8.758 1 98.88 56 GLU B CA 1
ATOM 1980 C C . GLU B 1 56 ? -6.324 26.859 7.359 1 98.88 56 GLU B C 1
ATOM 1982 O O . GLU B 1 56 ? -7.238 26.469 6.633 1 98.88 56 GLU B O 1
ATOM 1987 N N . ARG B 1 57 ? -5.484 27.734 7.004 1 98.5 57 ARG B N 1
ATOM 1988 C CA . ARG B 1 57 ? -5.562 28.422 5.723 1 98.5 57 ARG B CA 1
ATOM 1989 C C . ARG B 1 57 ? -5.477 27.453 4.559 1 98.5 57 ARG B C 1
ATOM 1991 O O . ARG B 1 57 ? -6.137 27.625 3.535 1 98.5 57 ARG B O 1
ATOM 1998 N N . THR B 1 58 ? -4.68 26.375 4.738 1 98.75 58 THR B N 1
ATOM 1999 C CA . THR B 1 58 ? -4.473 25.406 3.672 1 98.75 58 THR B CA 1
ATOM 2000 C C . THR B 1 58 ? -5.457 24.25 3.801 1 98.75 58 THR B C 1
ATOM 2002 O O . THR B 1 58 ? -5.277 23.203 3.176 1 98.75 58 THR B O 1
ATOM 2005 N N . GLU B 1 59 ? -6.391 24.391 4.668 1 98.88 59 GLU B N 1
ATOM 2006 C CA . GLU B 1 59 ? -7.57 23.531 4.785 1 98.88 59 GLU B CA 1
ATOM 2007 C C . GLU B 1 59 ? -7.223 22.203 5.453 1 98.88 59 GLU B C 1
ATOM 2009 O O . GLU B 1 59 ? -7.773 21.156 5.094 1 98.88 59 GLU B O 1
ATOM 2014 N N . GLY B 1 60 ? -6.277 22.281 6.422 1 98.88 60 GLY B N 1
ATOM 2015 C CA . GLY B 1 60 ? -5.945 21.094 7.195 1 98.88 60 GLY B CA 1
ATOM 2016 C C . GLY B 1 60 ? -6.898 20.844 8.352 1 98.88 60 GLY B C 1
ATOM 2017 O O . GLY B 1 60 ? -6.988 19.734 8.859 1 98.88 60 GLY B O 1
ATOM 2018 N N . GLU B 1 61 ? -7.559 21.891 8.789 1 98.88 61 GLU B N 1
ATOM 2019 C CA . GLU B 1 61 ? -8.477 21.844 9.922 1 98.88 61 GLU B CA 1
ATOM 2020 C C . GLU B 1 61 ? -7.797 21.234 11.148 1 98.88 61 GLU B C 1
ATOM 2022 O O . GLU B 1 61 ? -8.25 20.219 11.688 1 98.88 61 GLU B O 1
ATOM 2027 N N . PRO B 1 62 ? -6.762 21.875 11.633 1 98.94 62 PRO B N 1
ATOM 2028 C CA . PRO B 1 62 ? -6.016 21.281 12.75 1 98.94 62 PRO B CA 1
ATOM 2029 C C . PRO B 1 62 ? -6.84 21.203 14.039 1 98.94 62 PRO B C 1
ATOM 2031 O O . PRO B 1 62 ? -7.625 22.125 14.328 1 98.94 62 PRO B O 1
ATOM 2034 N N . ASP B 1 63 ? -6.684 20.141 14.781 1 98.81 63 ASP B N 1
ATOM 2035 C CA . ASP B 1 63 ? -7.324 19.922 16.078 1 98.81 63 ASP B CA 1
ATOM 2036 C C . ASP B 1 63 ? -6.379 19.203 17.047 1 98.81 63 ASP B C 1
ATOM 2038 O O . ASP B 1 63 ? -5.41 18.578 16.609 1 98.81 63 ASP B O 1
ATOM 2042 N N . VAL B 1 64 ? -6.676 19.406 18.281 1 98.75 64 VAL B N 1
ATOM 2043 C CA . VAL B 1 64 ? -5.895 18.703 19.312 1 98.75 64 VAL B CA 1
ATOM 2044 C C . VAL B 1 64 ? -6.199 17.219 19.266 1 98.75 64 VAL B C 1
ATOM 2046 O O . VAL B 1 64 ? -7.367 16.812 19.234 1 98.75 64 VAL B O 1
ATOM 2049 N N . VAL B 1 65 ? -5.062 16.391 19.281 1 98.25 65 VAL B N 1
ATOM 2050 C CA . VAL B 1 65 ? -5.316 14.953 19.219 1 98.25 65 VAL B CA 1
ATOM 2051 C C . VAL B 1 65 ? -4.645 14.258 20.391 1 98.25 65 VAL B C 1
ATOM 2053 O O . VAL B 1 65 ? -4.926 13.086 20.672 1 98.25 65 VAL B O 1
ATOM 2056 N N . ALA B 1 66 ? -3.762 14.977 21.094 1 97.19 66 ALA B N 1
ATOM 2057 C CA . ALA B 1 66 ? -3.062 14.344 22.203 1 97.19 66 ALA B CA 1
ATOM 2058 C C . ALA B 1 66 ? -2.484 15.391 23.156 1 97.19 66 ALA B C 1
ATOM 2060 O O . ALA B 1 66 ? -2.277 16.547 22.781 1 97.19 66 ALA B O 1
ATOM 2061 N N . TYR B 1 67 ? -2.328 14.961 24.438 1 97.88 67 TYR B N 1
ATOM 2062 C CA . TYR B 1 67 ? -1.65 15.742 25.469 1 97.88 67 TYR B CA 1
ATOM 2063 C C . TYR B 1 67 ? -0.581 14.906 26.172 1 97.88 67 TYR B C 1
ATOM 2065 O O . TYR B 1 67 ? -0.853 13.797 26.625 1 97.88 67 TYR B O 1
ATOM 2073 N N . ASN B 1 68 ? 0.611 15.422 26.094 1 97.06 68 ASN B N 1
ATOM 2074 C CA . ASN B 1 68 ? 1.71 14.828 26.844 1 97.06 68 ASN B CA 1
ATOM 2075 C C . ASN B 1 68 ? 1.884 15.484 28.219 1 97.06 68 ASN B C 1
ATOM 2077 O O . ASN B 1 68 ? 2.422 16.594 28.312 1 97.06 68 ASN B O 1
ATOM 2081 N N . HIS B 1 69 ? 1.551 14.812 29.219 1 95.38 69 HIS B N 1
ATOM 2082 C CA . HIS B 1 69 ? 1.552 15.367 30.578 1 95.38 69 HIS B CA 1
ATOM 2083 C C . HIS B 1 69 ? 2.973 15.633 31.062 1 95.38 69 HIS B C 1
ATOM 2085 O O . HIS B 1 69 ? 3.225 16.641 31.734 1 95.38 69 HIS B O 1
ATOM 2091 N N . GLU B 1 70 ? 3.832 14.727 30.766 1 97.06 70 GLU B N 1
ATOM 2092 C CA . GLU B 1 70 ? 5.215 14.852 31.219 1 97.06 70 GLU B CA 1
ATOM 2093 C C . GLU B 1 70 ? 5.879 16.094 30.625 1 97.06 70 GLU B C 1
ATOM 2095 O O . GLU B 1 70 ? 6.594 16.812 31.328 1 97.06 70 GLU B O 1
ATOM 2100 N N . MET B 1 71 ? 5.559 16.375 29.391 1 97.06 71 MET B N 1
ATOM 2101 C CA . MET B 1 71 ? 6.203 17.5 28.688 1 97.06 71 MET B CA 1
ATOM 2102 C C . MET B 1 71 ? 5.297 18.719 28.672 1 97.06 71 MET B C 1
ATOM 2104 O O . MET B 1 71 ? 5.727 19.812 28.297 1 97.06 71 MET B O 1
ATOM 2108 N N . ASP B 1 72 ? 4.125 18.516 29.125 1 97 72 ASP B N 1
ATOM 2109 C CA . ASP B 1 72 ? 3.117 19.578 29.109 1 97 72 ASP B CA 1
ATOM 2110 C C . ASP B 1 72 ? 2.986 20.172 27.703 1 97 72 ASP B C 1
ATOM 2112 O O . ASP B 1 72 ? 3.131 21.391 27.531 1 97 72 ASP B O 1
ATOM 2116 N N . THR B 1 73 ? 2.664 19.297 26.672 1 98 73 THR B N 1
ATOM 2117 C CA . THR B 1 73 ? 2.516 19.734 25.281 1 98 73 THR B CA 1
ATOM 2118 C C . THR B 1 73 ? 1.256 19.141 24.672 1 98 73 THR B C 1
ATOM 2120 O O . THR B 1 73 ? 0.831 18.031 25.047 1 98 73 THR B O 1
ATOM 2123 N N . TYR B 1 74 ? 0.69 19.906 23.812 1 98.56 74 TYR B N 1
ATOM 2124 C CA . TYR B 1 74 ? -0.446 19.453 23 1 98.56 74 TYR B CA 1
ATOM 2125 C C . TYR B 1 74 ? -0.019 19.141 21.578 1 98.56 74 TYR B C 1
ATOM 2127 O O . TYR B 1 74 ? 0.791 19.859 21 1 98.56 74 TYR B O 1
ATOM 2135 N N . THR B 1 75 ? -0.558 18.062 21.062 1 98.62 75 THR B N 1
ATOM 2136 C CA . THR B 1 75 ? -0.298 17.719 19.672 1 98.62 75 THR B CA 1
ATOM 2137 C C . THR B 1 75 ? -1.506 18.047 18.797 1 98.62 75 THR B C 1
ATOM 2139 O O . THR B 1 75 ? -2.625 17.625 19.094 1 98.62 75 THR B O 1
ATOM 2142 N N . PHE B 1 76 ? -1.264 18.922 17.828 1 98.88 76 PHE B N 1
ATOM 2143 C CA . PHE B 1 76 ? -2.246 19.172 16.781 1 98.88 76 PHE B CA 1
ATOM 2144 C C . PHE B 1 76 ? -1.93 18.375 15.523 1 98.88 76 PHE B C 1
ATOM 2146 O O . PHE B 1 76 ? -0.762 18.203 15.172 1 98.88 76 PHE B O 1
ATOM 2153 N N . MET B 1 77 ? -2.947 17.859 14.852 1 98.94 77 MET B N 1
ATOM 2154 C CA . MET B 1 77 ? -2.811 17.266 13.523 1 98.94 77 MET B CA 1
ATOM 2155 C C . MET B 1 77 ? -3.887 17.797 12.586 1 98.94 77 MET B C 1
ATOM 2157 O O . MET B 1 77 ? -4.922 18.297 13.031 1 98.94 77 MET B O 1
ATOM 2161 N N . ASP B 1 78 ? -3.559 17.797 11.305 1 98.94 78 ASP B N 1
ATOM 2162 C CA . ASP B 1 78 ? -4.617 18.031 10.328 1 98.94 78 ASP B CA 1
ATOM 2163 C C . ASP B 1 78 ? -5.734 17 10.461 1 98.94 78 ASP B C 1
ATOM 2165 O O . ASP B 1 78 ? -5.492 15.789 10.367 1 98.94 78 ASP B O 1
ATOM 2169 N N . CYS B 1 79 ? -6.961 17.5 10.648 1 98.88 79 CYS B N 1
ATOM 2170 C CA . CYS B 1 79 ? -8.078 16.578 10.828 1 98.88 79 CYS B CA 1
ATOM 2171 C C . CYS B 1 79 ? -9.156 16.812 9.773 1 98.88 79 CYS B C 1
ATOM 2173 O O . CYS B 1 79 ? -10.344 16.609 10.031 1 98.88 79 CYS B O 1
ATOM 2175 N N . SER B 1 80 ? -8.742 17.344 8.633 1 98.81 80 SER B N 1
ATOM 2176 C CA . SER B 1 80 ? -9.688 17.453 7.523 1 98.81 80 SER B CA 1
ATOM 2177 C C . SER B 1 80 ? -10.102 16.078 7.016 1 98.81 80 SER B C 1
ATOM 2179 O O . SER B 1 80 ? -9.297 15.141 7.016 1 98.81 80 SER B O 1
ATOM 2181 N N . PRO B 1 81 ? -11.344 15.914 6.594 1 98.75 81 PRO B N 1
ATOM 2182 C CA . PRO B 1 81 ? -11.805 14.594 6.152 1 98.75 81 PRO B CA 1
ATOM 2183 C C . PRO B 1 81 ? -10.953 14.023 5.02 1 98.75 81 PRO B C 1
ATOM 2185 O O . PRO B 1 81 ? -10.633 12.836 5.023 1 98.75 81 PRO B O 1
ATOM 2188 N N . GLU B 1 82 ? -10.625 14.82 4.047 1 98.94 82 GLU B N 1
ATOM 2189 C CA . GLU B 1 82 ? -9.719 14.461 2.953 1 98.94 82 GLU B CA 1
ATOM 2190 C C . GLU B 1 82 ? -8.406 15.234 3.049 1 98.94 82 GLU B C 1
ATOM 2192 O O . GLU B 1 82 ? -8.328 16.266 3.729 1 98.94 82 GLU B O 1
ATOM 2197 N N . SER B 1 83 ? -7.348 14.695 2.457 1 98.88 83 SER B N 1
ATOM 2198 C CA . SER B 1 83 ? -6.078 15.414 2.455 1 98.88 83 SER B CA 1
ATOM 2199 C C . SER B 1 83 ? -6.289 16.906 2.16 1 98.88 83 SER B C 1
ATOM 2201 O O . SER B 1 83 ? -7.102 17.266 1.305 1 98.88 83 SER B O 1
ATOM 2203 N N . PRO B 1 84 ? -5.609 17.766 2.91 1 98.88 84 PRO B N 1
ATOM 2204 C CA . PRO B 1 84 ? -5.871 19.203 2.785 1 98.88 84 PRO B CA 1
ATOM 2205 C C . PRO B 1 84 ? -5.797 19.703 1.342 1 98.88 84 PRO B C 1
ATOM 2207 O O . PRO B 1 84 ? -4.762 19.547 0.686 1 98.88 84 PRO B O 1
ATOM 2210 N N . LYS B 1 85 ? -6.816 20.359 0.885 1 98.5 85 LYS B N 1
ATOM 2211 C CA . LYS B 1 85 ? -6.961 20.75 -0.513 1 98.5 85 LYS B CA 1
ATOM 2212 C C . LYS B 1 85 ? -5.875 21.75 -0.917 1 98.5 85 LYS B C 1
ATOM 2214 O O . LYS B 1 85 ? -5.379 21.703 -2.045 1 98.5 85 LYS B O 1
ATOM 2219 N N . GLY B 1 86 ? -5.547 22.609 -0.044 1 98.44 86 GLY B N 1
ATOM 2220 C CA . GLY B 1 86 ? -4.555 23.625 -0.337 1 98.44 86 GLY B CA 1
ATOM 2221 C C . GLY B 1 86 ? -3.146 23.078 -0.45 1 98.44 86 GLY B C 1
ATOM 2222 O O . GLY B 1 86 ? -2.197 23.828 -0.675 1 98.44 86 GLY B O 1
ATOM 2223 N N . ARG B 1 87 ? -3.021 21.734 -0.307 1 98.56 87 ARG B N 1
ATOM 2224 C CA . ARG B 1 87 ? -1.704 21.109 -0.279 1 98.56 87 ARG B CA 1
ATOM 2225 C C . ARG B 1 87 ? -1.627 19.953 -1.268 1 98.56 87 ARG B C 1
ATOM 2227 O O . ARG B 1 87 ? -0.86 19 -1.066 1 98.56 87 ARG B O 1
ATOM 2234 N N . ARG B 1 88 ? -2.459 19.922 -2.234 1 98.75 88 ARG B N 1
ATOM 2235 C CA . ARG B 1 88 ? -2.5 18.797 -3.164 1 98.75 88 ARG B CA 1
ATOM 2236 C C . ARG B 1 88 ? -1.695 19.109 -4.422 1 98.75 88 ARG B C 1
ATOM 2238 O O . ARG B 1 88 ? -1.156 20.203 -4.574 1 98.75 88 ARG B O 1
ATOM 2245 N N . SER B 1 89 ? -1.464 18.078 -5.273 1 98.69 89 SER B N 1
ATOM 2246 C CA . SER B 1 89 ? -0.771 18.188 -6.551 1 98.69 89 SER B CA 1
ATOM 2247 C C . SER B 1 89 ? 0.672 18.641 -6.359 1 98.69 89 SER B C 1
ATOM 2249 O O . SER B 1 89 ? 1.174 19.469 -7.125 1 98.69 89 SER B O 1
ATOM 2251 N N . ILE B 1 90 ? 1.316 18.125 -5.348 1 98.75 90 ILE B N 1
ATOM 2252 C CA . ILE B 1 90 ? 2.715 18.422 -5.062 1 98.75 90 ILE B CA 1
ATOM 2253 C C . ILE B 1 90 ? 3.512 17.141 -4.938 1 98.75 90 ILE B C 1
ATOM 2255 O O . ILE B 1 90 ? 2.955 16.078 -4.598 1 98.75 90 ILE B O 1
ATOM 2259 N N . CYS B 1 91 ? 4.82 17.234 -5.211 1 98.81 91 CYS B N 1
ATOM 2260 C CA . CYS B 1 91 ? 5.672 16.062 -5.039 1 98.81 91 CYS B CA 1
ATOM 2261 C C . CYS B 1 91 ? 6.172 15.961 -3.602 1 98.81 91 CYS B C 1
ATOM 2263 O O . CYS B 1 91 ? 5.723 16.703 -2.729 1 98.81 91 CYS B O 1
ATOM 2265 N N . TYR B 1 92 ? 7.012 15.031 -3.291 1 98.88 92 TYR B N 1
ATOM 2266 C CA . TYR B 1 92 ? 7.328 14.648 -1.919 1 98.88 92 TYR B CA 1
ATOM 2267 C C . TYR B 1 92 ? 8.266 15.664 -1.273 1 98.88 92 TYR B C 1
ATOM 2269 O O . TYR B 1 92 ? 7.953 16.219 -0.221 1 98.88 92 TYR B O 1
ATOM 2277 N N . ASP B 1 93 ? 9.43 15.938 -1.983 1 98.81 93 ASP B N 1
ATOM 2278 C CA . ASP B 1 93 ? 10.406 16.812 -1.343 1 98.81 93 ASP B CA 1
ATOM 2279 C C . ASP B 1 93 ? 11.102 17.703 -2.371 1 98.81 93 ASP B C 1
ATOM 2281 O O . ASP B 1 93 ? 10.789 17.641 -3.562 1 98.81 93 ASP B O 1
ATOM 2285 N N . GLN B 1 94 ? 11.984 18.5 -1.847 1 98.19 94 GLN B N 1
ATOM 2286 C CA . GLN B 1 94 ? 12.648 19.484 -2.686 1 98.19 94 GLN B CA 1
ATOM 2287 C C . GLN B 1 94 ? 13.539 18.812 -3.727 1 98.19 94 GLN B C 1
ATOM 2289 O O . GLN B 1 94 ? 13.594 19.25 -4.879 1 98.19 94 GLN B O 1
ATOM 2294 N N . GLU B 1 95 ? 14.258 17.844 -3.303 1 98.25 95 GLU B N 1
ATOM 2295 C CA . GLU B 1 95 ? 15.125 17.125 -4.234 1 98.25 95 GLU B CA 1
ATOM 2296 C C . GLU B 1 95 ? 14.328 16.578 -5.414 1 98.25 95 GLU B C 1
ATOM 2298 O O . GLU B 1 95 ? 14.773 16.656 -6.562 1 98.25 95 GLU B O 1
ATOM 2303 N N . ALA B 1 96 ? 13.219 15.938 -5.117 1 98.38 96 ALA B N 1
ATOM 2304 C CA . ALA B 1 96 ? 12.344 15.422 -6.168 1 98.38 96 ALA B CA 1
ATOM 2305 C C . ALA B 1 96 ? 11.852 16.547 -7.07 1 98.38 96 ALA B C 1
ATOM 2307 O O . ALA B 1 96 ? 11.797 16.406 -8.289 1 98.38 96 ALA B O 1
ATOM 2308 N N . LEU B 1 97 ? 11.453 17.625 -6.445 1 98.12 97 LEU B N 1
ATOM 2309 C CA . LEU B 1 97 ? 11 18.797 -7.191 1 98.12 97 LEU B CA 1
ATOM 2310 C C . LEU B 1 97 ? 12.078 19.281 -8.148 1 98.12 97 LEU B C 1
ATOM 2312 O O . LEU B 1 97 ? 11.797 19.578 -9.312 1 98.12 97 LEU B O 1
ATOM 2316 N N . ASP B 1 98 ? 13.273 19.359 -7.715 1 97.38 98 ASP B N 1
ATOM 2317 C CA . ASP B 1 98 ? 14.398 19.844 -8.5 1 97.38 98 ASP B CA 1
ATOM 2318 C C . ASP B 1 98 ? 14.719 18.906 -9.656 1 97.38 98 ASP B C 1
ATOM 2320 O O . ASP B 1 98 ? 15.148 19.344 -10.727 1 97.38 98 ASP B O 1
ATOM 2324 N N . ALA B 1 99 ? 14.5 17.656 -9.477 1 95.94 99 ALA B N 1
ATOM 2325 C CA . ALA B 1 99 ? 14.867 16.641 -10.453 1 95.94 99 ALA B CA 1
ATOM 2326 C C . ALA B 1 99 ? 13.844 16.578 -11.586 1 95.94 99 ALA B C 1
ATOM 2328 O O . ALA B 1 99 ? 14.156 16.094 -12.68 1 95.94 99 ALA B O 1
ATOM 2329 N N . ARG B 1 100 ? 12.656 16.969 -11.297 1 94.31 100 ARG B N 1
ATOM 2330 C CA . ARG B 1 100 ? 11.617 16.938 -12.32 1 94.31 100 ARG B CA 1
ATOM 2331 C C . ARG B 1 100 ? 11.828 18.047 -13.352 1 94.31 100 ARG B C 1
ATOM 2333 O O . ARG B 1 100 ? 11.898 19.234 -13 1 94.31 100 ARG B O 1
ATOM 2340 N N . LYS B 1 101 ? 11.891 17.672 -14.625 1 91.94 101 LYS B N 1
ATOM 2341 C CA . LYS B 1 101 ? 12.211 18.609 -15.695 1 91.94 101 LYS B CA 1
ATOM 2342 C C . LYS B 1 101 ? 10.945 19.125 -16.375 1 91.94 101 LYS B C 1
ATOM 2344 O O . LYS B 1 101 ? 10.875 20.281 -16.781 1 91.94 101 LYS B O 1
ATOM 2349 N N . LYS B 1 102 ? 9.961 18.266 -16.484 1 93.88 102 LYS B N 1
ATOM 2350 C CA . LYS B 1 102 ? 8.727 18.609 -17.172 1 93.88 102 LYS B CA 1
ATOM 2351 C C . LYS B 1 102 ? 7.543 18.625 -16.219 1 93.88 102 LYS B C 1
ATOM 2353 O O . LYS B 1 102 ? 7.504 17.844 -15.258 1 93.88 102 LYS B O 1
ATOM 2358 N N . ASN B 1 103 ? 6.535 19.438 -16.531 1 95.56 103 ASN B N 1
ATOM 2359 C CA . ASN B 1 103 ? 5.301 19.531 -15.758 1 95.56 103 ASN B CA 1
ATOM 2360 C C . ASN B 1 103 ? 5.578 19.562 -14.258 1 95.56 103 ASN B C 1
ATOM 2362 O O . ASN B 1 103 ? 5.008 18.781 -13.5 1 95.56 103 ASN B O 1
ATOM 2366 N N . LYS B 1 104 ? 6.387 20.375 -13.773 1 96.25 104 LYS B N 1
ATOM 2367 C CA . LYS B 1 104 ? 6.812 20.484 -12.383 1 96.25 104 LYS B CA 1
ATOM 2368 C C . LYS B 1 104 ? 5.664 20.938 -11.484 1 96.25 104 LYS B C 1
ATOM 2370 O O . LYS B 1 104 ? 4.957 21.891 -11.805 1 96.25 104 LYS B O 1
ATOM 2375 N N . PRO B 1 105 ? 5.492 20.188 -10.367 1 97.5 105 PRO B N 1
ATOM 2376 C CA . PRO B 1 105 ? 4.52 20.734 -9.406 1 97.5 105 PRO B CA 1
ATOM 2377 C C . PRO B 1 105 ? 4.984 22.031 -8.766 1 97.5 105 PRO B C 1
ATOM 2379 O O . PRO B 1 105 ? 6.156 22.406 -8.875 1 97.5 105 PRO B O 1
ATOM 2382 N N . GLU B 1 106 ? 4.082 22.719 -8.203 1 97.06 106 GLU B N 1
ATOM 2383 C CA . GLU B 1 106 ? 4.363 24.031 -7.66 1 97.06 106 GLU B CA 1
ATOM 2384 C C . GLU B 1 106 ? 5.23 23.938 -6.406 1 97.06 106 GLU B C 1
ATOM 2386 O O . GLU B 1 106 ? 5.953 24.875 -6.074 1 97.06 106 GLU B O 1
ATOM 2391 N N . ASN B 1 107 ? 5.164 22.875 -5.766 1 98.25 107 ASN B N 1
ATOM 2392 C CA . ASN B 1 107 ? 5.836 22.734 -4.477 1 98.25 107 ASN B CA 1
ATOM 2393 C C . ASN B 1 107 ? 6.012 21.266 -4.094 1 98.25 107 ASN B C 1
ATOM 2395 O O . ASN B 1 107 ? 5.77 20.375 -4.906 1 98.25 107 ASN B O 1
ATOM 2399 N N . SER B 1 108 ? 6.566 21.031 -2.889 1 98.81 108 SER B N 1
ATOM 2400 C CA . SER B 1 108 ? 6.688 19.703 -2.322 1 98.81 108 SER B CA 1
ATOM 2401 C C . SER B 1 108 ? 6.117 19.641 -0.91 1 98.81 108 SER B C 1
ATOM 2403 O O . SER B 1 108 ? 5.992 20.672 -0.242 1 98.81 108 SER B O 1
ATOM 2405 N N . ALA B 1 109 ? 5.734 18.5 -0.516 1 98.94 109 ALA B N 1
ATOM 2406 C CA . ALA B 1 109 ? 5.137 18.297 0.8 1 98.94 109 ALA B CA 1
ATOM 2407 C C . ALA B 1 109 ? 6.102 18.703 1.912 1 98.94 109 ALA B C 1
ATOM 2409 O O . ALA B 1 109 ? 5.727 19.422 2.832 1 98.94 109 ALA B O 1
ATOM 2410 N N . MET B 1 110 ? 7.336 18.25 1.771 1 98.88 110 MET B N 1
ATOM 2411 C CA . MET B 1 110 ? 8.328 18.531 2.807 1 98.88 110 MET B CA 1
ATOM 2412 C C . MET B 1 110 ? 8.625 20.016 2.898 1 98.88 110 MET B C 1
ATOM 2414 O O . MET B 1 110 ? 8.75 20.562 3.994 1 98.88 110 MET B O 1
ATOM 2418 N N . ASN B 1 111 ? 8.719 20.625 1.766 1 98.44 111 ASN B N 1
ATOM 2419 C CA . ASN B 1 111 ? 8.977 22.062 1.741 1 98.44 111 ASN B CA 1
ATOM 2420 C C . ASN B 1 111 ? 7.809 22.859 2.334 1 98.44 111 ASN B C 1
ATOM 2422 O O . ASN B 1 111 ? 8.016 23.781 3.121 1 98.44 111 ASN B O 1
ATOM 2426 N N . MET B 1 112 ? 6.617 22.531 1.94 1 98.69 112 MET B N 1
ATOM 2427 C CA . MET B 1 112 ? 5.434 23.219 2.445 1 98.69 112 MET B CA 1
ATOM 2428 C C . MET B 1 112 ? 5.305 23.047 3.955 1 98.69 112 MET B C 1
ATOM 2430 O O . MET B 1 112 ? 5.027 24.016 4.676 1 98.69 112 MET B O 1
ATOM 2434 N N . ALA B 1 113 ? 5.508 21.844 4.406 1 98.88 113 ALA B N 1
ATOM 2435 C CA . ALA B 1 113 ? 5.453 21.578 5.844 1 98.88 113 ALA B CA 1
ATOM 2436 C C . ALA B 1 113 ? 6.473 22.438 6.594 1 98.88 113 ALA B C 1
ATOM 2438 O O . ALA B 1 113 ? 6.141 23.078 7.594 1 98.88 113 ALA B O 1
ATOM 2439 N N . ALA B 1 114 ? 7.676 22.453 6.094 1 98.5 114 ALA B N 1
ATOM 2440 C CA . ALA B 1 114 ? 8.742 23.25 6.715 1 98.5 114 ALA B CA 1
ATOM 2441 C C . ALA B 1 114 ? 8.391 24.734 6.734 1 98.5 114 ALA B C 1
ATOM 2443 O O . ALA B 1 114 ? 8.625 25.422 7.73 1 98.5 114 ALA B O 1
ATOM 2444 N N . SER B 1 115 ? 7.844 25.156 5.656 1 98 115 SER B N 1
ATOM 2445 C CA . SER B 1 115 ? 7.512 26.578 5.543 1 98 115 SER B CA 1
ATOM 2446 C C . SER B 1 115 ? 6.43 26.969 6.543 1 98 115 SER B C 1
ATOM 2448 O O . SER B 1 115 ? 6.391 28.109 7.008 1 98 115 SER B O 1
ATOM 2450 N N . MET B 1 116 ? 5.594 26 6.902 1 98 116 MET B N 1
ATOM 2451 C CA . MET B 1 116 ? 4.508 26.25 7.844 1 98 116 MET B CA 1
ATOM 2452 C C . MET B 1 116 ? 4.965 25.984 9.273 1 98 116 MET B C 1
ATOM 2454 O O . MET B 1 116 ? 4.238 26.281 10.227 1 98 116 MET B O 1
ATOM 2458 N N . GLY B 1 117 ? 6.156 25.438 9.359 1 98.31 117 GLY B N 1
ATOM 2459 C CA . GLY B 1 117 ? 6.66 25.125 10.68 1 98.31 117 GLY B CA 1
ATOM 2460 C C . GLY B 1 117 ? 6.027 23.891 11.289 1 98.31 117 GLY B C 1
ATOM 2461 O O . GLY B 1 117 ? 5.852 23.797 12.508 1 98.31 117 GLY B O 1
ATOM 2462 N N . ILE B 1 118 ? 5.578 22.938 10.461 1 98.81 118 ILE B N 1
ATOM 2463 C CA . ILE B 1 118 ? 4.969 21.719 10.961 1 98.81 118 ILE B CA 1
ATOM 2464 C C . ILE B 1 118 ? 5.73 20.5 10.422 1 98.81 118 ILE B C 1
ATOM 2466 O O . ILE B 1 118 ? 6.664 20.656 9.625 1 98.81 118 ILE B O 1
ATOM 2470 N N . GLU B 1 119 ? 5.336 19.359 10.906 1 98.75 119 GLU B N 1
ATOM 2471 C CA . GLU B 1 119 ? 5.984 18.109 10.477 1 98.75 119 GLU B CA 1
ATOM 2472 C C . GLU B 1 119 ? 5.012 17.219 9.719 1 98.75 119 GLU B C 1
ATOM 2474 O O . GLU B 1 119 ? 3.84 17.109 10.078 1 98.75 119 GLU B O 1
ATOM 2479 N N . LEU B 1 120 ? 5.535 16.656 8.664 1 98.81 120 LEU B N 1
ATOM 2480 C CA . LEU B 1 120 ? 4.758 15.633 7.98 1 98.81 120 LEU B CA 1
ATOM 2481 C C . LEU B 1 120 ? 4.473 14.461 8.906 1 98.81 120 LEU B C 1
ATOM 2483 O O . LEU B 1 120 ? 5.352 14.023 9.656 1 98.81 120 LEU B O 1
ATOM 2487 N N . LEU B 1 121 ? 3.264 13.906 8.805 1 98.94 121 LEU B N 1
ATOM 2488 C CA . LEU B 1 121 ? 2.969 12.75 9.641 1 98.94 121 LEU B CA 1
ATOM 2489 C C . LEU B 1 121 ? 3.826 11.555 9.234 1 98.94 121 LEU B C 1
ATOM 2491 O O . LEU B 1 121 ? 4.059 11.32 8.047 1 98.94 121 LEU B O 1
ATOM 2495 N N . THR B 1 122 ? 4.242 10.812 10.234 1 98.75 122 THR B N 1
ATOM 2496 C CA . THR B 1 122 ? 4.789 9.484 9.977 1 98.75 122 THR B CA 1
ATOM 2497 C C . THR B 1 122 ? 3.676 8.484 9.664 1 98.75 122 THR B C 1
ATOM 2499 O O . THR B 1 122 ? 2.498 8.781 9.891 1 98.75 122 THR B O 1
ATOM 2502 N N . GLU B 1 123 ? 4.059 7.371 9.156 1 98.56 123 GLU B N 1
ATOM 2503 C CA . GLU B 1 123 ? 3.064 6.32 8.945 1 98.56 123 GLU B CA 1
ATOM 2504 C C . GLU B 1 123 ? 2.348 5.969 10.25 1 98.56 123 GLU B C 1
ATOM 2506 O O . GLU B 1 123 ? 1.129 5.785 10.258 1 98.56 123 GLU B O 1
ATOM 2511 N N . VAL B 1 124 ? 3.096 5.879 11.328 1 98.56 124 VAL B N 1
ATOM 2512 C CA . VAL B 1 124 ? 2.541 5.531 12.633 1 98.56 124 VAL B CA 1
ATOM 2513 C C . VAL B 1 124 ? 1.547 6.602 13.07 1 98.56 124 VAL B C 1
ATOM 2515 O O . VAL B 1 124 ? 0.454 6.289 13.547 1 98.56 124 VAL B O 1
ATOM 2518 N N . GLU B 1 125 ? 1.924 7.824 12.953 1 98.69 125 GLU B N 1
ATOM 2519 C CA . GLU B 1 125 ? 1.035 8.922 13.32 1 98.69 125 GLU B CA 1
ATOM 2520 C C . GLU B 1 125 ? -0.216 8.93 12.445 1 98.69 125 GLU B C 1
ATOM 2522 O O . GLU B 1 125 ? -1.317 9.195 12.93 1 98.69 125 GLU B O 1
ATOM 2527 N N . TYR B 1 126 ? 0.006 8.695 11.156 1 98.94 126 TYR B N 1
ATOM 2528 C CA . TYR B 1 126 ? -1.133 8.633 10.25 1 98.94 126 TYR B CA 1
ATOM 2529 C C . TYR B 1 126 ? -2.127 7.566 10.695 1 98.94 126 TYR B C 1
ATOM 2531 O O . TYR B 1 126 ? -3.336 7.812 10.734 1 98.94 126 TYR B O 1
ATOM 2539 N N . ARG B 1 127 ? -1.623 6.41 11 1 98.88 127 ARG B N 1
ATOM 2540 C CA . ARG B 1 127 ? -2.479 5.324 11.469 1 98.88 127 ARG B CA 1
ATOM 2541 C C . ARG B 1 127 ? -3.17 5.695 12.773 1 98.88 127 ARG B C 1
ATOM 2543 O O . ARG B 1 127 ? -4.328 5.336 12.992 1 98.88 127 ARG B O 1
ATOM 2550 N N . SER B 1 128 ? -2.439 6.371 13.68 1 98.5 128 SER B N 1
ATOM 2551 C CA . SER B 1 128 ? -3.049 6.828 14.922 1 98.5 128 SER B CA 1
ATOM 2552 C C . SER B 1 128 ? -4.188 7.805 14.656 1 98.5 128 SER B C 1
ATOM 2554 O O . SER B 1 128 ? -5.23 7.75 15.312 1 98.5 128 SER B O 1
ATOM 2556 N N . LEU B 1 129 ? -3.955 8.695 13.734 1 98.69 129 LEU B N 1
ATOM 2557 C CA . LEU B 1 129 ? -4.984 9.656 13.352 1 98.69 129 LEU B CA 1
ATOM 2558 C C . LEU B 1 129 ? -6.25 8.938 12.891 1 98.69 129 LEU B C 1
ATOM 2560 O O . LEU B 1 129 ? -7.363 9.359 13.211 1 98.69 129 LEU B O 1
ATOM 2564 N N . GLN B 1 130 ? -6.121 7.844 12.188 1 98.75 130 GLN B N 1
ATOM 2565 C CA . GLN B 1 130 ? -7.23 7.09 11.617 1 98.75 130 GLN B CA 1
ATOM 2566 C C . GLN B 1 130 ? -8.086 6.453 12.711 1 98.75 130 GLN B C 1
ATOM 2568 O O . GLN B 1 130 ? -9.203 6.008 12.453 1 98.75 130 GLN B O 1
ATOM 2573 N N . GLN B 1 131 ? -7.562 6.352 13.891 1 98.06 131 GLN B N 1
ATOM 2574 C CA . GLN B 1 131 ? -8.344 5.832 15.008 1 98.06 131 GLN B CA 1
ATOM 2575 C C . GLN B 1 131 ? -9.344 6.871 15.516 1 98.06 131 GLN B C 1
ATOM 2577 O O . GLN B 1 131 ? -10.266 6.539 16.266 1 98.06 131 GLN B O 1
ATOM 2582 N N . LEU B 1 132 ? -9.133 8.102 15.156 1 97.62 132 LEU B N 1
ATOM 2583 C CA . LEU B 1 132 ? -9.977 9.195 15.641 1 97.62 132 LEU B CA 1
ATOM 2584 C C . LEU B 1 132 ? -11.117 9.469 14.672 1 97.62 132 LEU B C 1
ATOM 2586 O O . LEU B 1 132 ? -12.055 10.203 14.992 1 97.62 132 LEU B O 1
ATOM 2590 N N . GLY B 1 133 ? -11.039 8.891 13.492 1 97.19 133 GLY B N 1
ATOM 2591 C CA . GLY B 1 133 ? -12.016 9.078 12.438 1 97.19 133 GLY B CA 1
ATOM 2592 C C . GLY B 1 133 ? -11.609 8.445 11.117 1 97.19 133 GLY B C 1
ATOM 2593 O O . GLY B 1 133 ? -10.578 7.773 11.039 1 97.19 133 GLY B O 1
ATOM 2594 N N . LYS B 1 134 ? -12.445 8.586 10.164 1 98.19 134 LYS B N 1
ATOM 2595 C CA . LYS B 1 134 ? -12.164 8.102 8.812 1 98.19 134 LYS B CA 1
ATOM 2596 C C . LYS B 1 134 ? -11.656 9.234 7.922 1 98.19 134 LYS B C 1
ATOM 2598 O O . LYS B 1 134 ? -12.406 10.148 7.586 1 98.19 134 LYS B O 1
ATOM 2603 N N . PHE B 1 135 ? -10.422 9.156 7.637 1 98.81 135 PHE B N 1
ATOM 2604 C CA . PHE B 1 135 ? -9.797 10.211 6.852 1 98.81 135 PHE B CA 1
ATOM 2605 C C . PHE B 1 135 ? -9.258 9.664 5.535 1 98.81 135 PHE B C 1
ATOM 2607 O O . PHE B 1 135 ? -8.883 8.492 5.453 1 98.81 135 PHE B O 1
ATOM 2614 N N . ASP B 1 136 ? -9.219 10.508 4.465 1 98.88 136 ASP B N 1
ATOM 2615 C CA . ASP B 1 136 ? -8.641 10.203 3.162 1 98.88 136 ASP B CA 1
ATOM 2616 C C . ASP B 1 136 ? -9.352 9.023 2.508 1 98.88 136 ASP B C 1
ATOM 2618 O O . ASP B 1 136 ? -8.703 8.062 2.084 1 98.88 136 ASP B O 1
ATOM 2622 N N . LEU B 1 137 ? -10.656 9.125 2.361 1 98.81 137 LEU B N 1
ATOM 2623 C CA . LEU B 1 137 ? -11.469 8.07 1.762 1 98.81 137 LEU B CA 1
ATOM 2624 C C . LEU B 1 137 ? -11.453 8.172 0.24 1 98.81 137 LEU B C 1
ATOM 2626 O O . LEU B 1 137 ? -11.789 7.211 -0.454 1 98.81 137 LEU B O 1
ATOM 2630 N N . LYS B 1 138 ? -11.086 9.383 -0.251 1 98.5 138 LYS B N 1
ATOM 2631 C CA . LYS B 1 138 ? -11.039 9.625 -1.69 1 98.5 138 LYS B CA 1
ATOM 2632 C C . LYS B 1 138 ? -9.695 10.211 -2.107 1 98.5 138 LYS B C 1
ATOM 2634 O O . LYS B 1 138 ? -9.469 10.484 -3.287 1 98.5 138 LYS B O 1
ATOM 2639 N N . THR B 1 139 ? -8.812 10.438 -1.131 1 98.88 139 THR B N 1
ATOM 2640 C CA . THR B 1 139 ? -7.508 11.047 -1.349 1 98.88 139 THR B CA 1
ATOM 2641 C C . THR B 1 139 ? -6.41 10.227 -0.681 1 98.88 139 THR B C 1
ATOM 2643 O O . THR B 1 139 ? -6.684 9.188 -0.078 1 98.88 139 THR B O 1
ATOM 2646 N N . SER B 1 140 ? -5.223 10.617 -0.888 1 98.94 140 SER B N 1
ATOM 2647 C CA . SER B 1 140 ? -4.066 10.062 -0.193 1 98.94 140 SER B CA 1
ATOM 2648 C C . SER B 1 140 ? -3.166 11.164 0.351 1 98.94 140 SER B C 1
ATOM 2650 O O . SER B 1 140 ? -3.33 12.336 0 1 98.94 140 SER B O 1
ATOM 2652 N N . SER B 1 141 ? -2.312 10.781 1.26 1 98.94 141 SER B N 1
ATOM 2653 C CA . SER B 1 141 ? -1.396 11.742 1.872 1 98.94 141 SER B CA 1
ATOM 2654 C C . SER B 1 141 ? 0.024 11.188 1.93 1 98.94 141 SER B C 1
ATOM 2656 O O . SER B 1 141 ? 0.24 10.07 2.406 1 98.94 141 SER B O 1
ATOM 2658 N N . TRP B 1 142 ? 0.955 12.016 1.388 1 98.94 142 TRP B N 1
ATOM 2659 C CA . TRP B 1 142 ? 2.35 11.68 1.645 1 98.94 142 TRP B CA 1
ATOM 2660 C C . TRP B 1 142 ? 2.607 11.523 3.139 1 98.94 142 TRP B C 1
ATOM 2662 O O . TRP B 1 142 ? 2.084 12.289 3.949 1 98.94 142 TRP B O 1
ATOM 2672 N N . VAL B 1 143 ? 3.369 10.594 3.518 1 98.94 143 VAL B N 1
ATOM 2673 C CA . VAL B 1 143 ? 3.826 10.453 4.895 1 98.94 143 VAL B CA 1
ATOM 2674 C C . VAL B 1 143 ? 5.352 10.43 4.934 1 98.94 143 VAL B C 1
ATOM 2676 O O . VAL B 1 143 ? 6 10.242 3.902 1 98.94 143 VAL B O 1
ATOM 2679 N N . LEU B 1 144 ? 5.891 10.727 6.066 1 98.94 144 LEU B N 1
ATOM 2680 C CA . LEU B 1 144 ? 7.348 10.734 6.176 1 98.94 144 LEU B CA 1
ATOM 2681 C C . LEU B 1 144 ? 7.941 9.438 5.641 1 98.94 144 LEU B C 1
ATOM 2683 O O . LEU B 1 144 ? 7.641 8.352 6.148 1 98.94 144 LEU B O 1
ATOM 2687 N N . THR B 1 145 ? 8.789 9.57 4.691 1 98.88 145 THR B N 1
ATOM 2688 C CA . THR B 1 145 ? 9.32 8.43 3.957 1 98.88 145 THR B CA 1
ATOM 2689 C C . THR B 1 145 ? 10.625 7.945 4.59 1 98.88 145 THR B C 1
ATOM 2691 O O . THR B 1 145 ? 11.531 8.742 4.852 1 98.88 145 THR B O 1
ATOM 2694 N N . PRO B 1 146 ? 10.68 6.629 4.859 1 98.62 146 PRO B N 1
ATOM 2695 C CA . PRO B 1 146 ? 11.961 6.098 5.324 1 98.62 146 PRO B CA 1
ATOM 2696 C C . PRO B 1 146 ? 13.117 6.414 4.367 1 98.62 146 PRO B C 1
ATOM 2698 O O . PRO B 1 146 ? 12.953 6.324 3.148 1 98.62 146 PRO B O 1
ATOM 2701 N N . PRO B 1 147 ? 14.242 6.75 4.961 1 98.44 147 PRO B N 1
ATOM 2702 C CA . PRO B 1 147 ? 15.383 7.145 4.125 1 98.44 147 PRO B CA 1
ATOM 2703 C C . PRO B 1 147 ? 15.766 6.066 3.115 1 98.44 147 PRO B C 1
ATOM 2705 O O . PRO B 1 147 ? 16.188 6.383 1.997 1 98.44 147 PRO B O 1
ATOM 2708 N N . ASP B 1 148 ? 15.68 4.812 3.457 1 98.44 148 ASP B N 1
ATOM 2709 C CA . ASP B 1 148 ? 16.094 3.713 2.592 1 98.44 148 ASP B CA 1
ATOM 2710 C C . ASP B 1 148 ? 15.242 3.654 1.327 1 98.44 148 ASP B C 1
ATOM 2712 O O . ASP B 1 148 ? 15.727 3.258 0.265 1 98.44 148 ASP B O 1
ATOM 2716 N N . ILE B 1 149 ? 13.992 3.977 1.438 1 98.75 149 ILE B N 1
ATOM 2717 C CA . ILE B 1 149 ? 13.109 4.043 0.281 1 98.75 149 ILE B CA 1
ATOM 2718 C C . ILE B 1 149 ? 13.406 5.305 -0.525 1 98.75 149 ILE B C 1
ATOM 2720 O O . ILE B 1 149 ? 13.5 5.258 -1.754 1 98.75 149 ILE B O 1
ATOM 2724 N N . ARG B 1 150 ? 13.609 6.438 0.162 1 98.81 150 ARG B N 1
ATOM 2725 C CA . ARG B 1 150 ? 13.844 7.711 -0.509 1 98.81 150 ARG B CA 1
ATOM 2726 C C . ARG B 1 150 ? 15.148 7.68 -1.299 1 98.81 150 ARG B C 1
ATOM 2728 O O . ARG B 1 150 ? 15.234 8.234 -2.395 1 98.81 150 ARG B O 1
ATOM 2735 N N . LYS B 1 151 ? 16.172 7.078 -0.717 1 98.44 151 LYS B N 1
ATOM 2736 C CA . L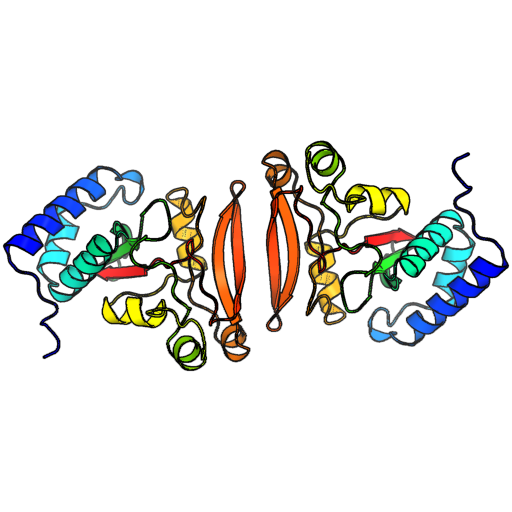YS B 1 151 ? 17.484 6.984 -1.359 1 98.44 151 LYS B CA 1
ATOM 2737 C C . LYS B 1 151 ? 17.375 6.293 -2.717 1 98.44 151 LYS B C 1
ATOM 2739 O O . LYS B 1 151 ? 18.219 6.52 -3.598 1 98.44 151 LYS B O 1
ATOM 2744 N N . LEU B 1 152 ? 16.344 5.477 -2.82 1 98.56 152 LEU B N 1
ATOM 2745 C CA . LEU B 1 152 ? 16.156 4.723 -4.055 1 98.56 152 LEU B CA 1
ATOM 2746 C C . LEU B 1 152 ? 15.172 5.43 -4.98 1 98.56 152 LEU B C 1
ATOM 2748 O O . LEU B 1 152 ? 14.758 4.863 -5.996 1 98.56 152 LEU B O 1
ATOM 2752 N N . GLY B 1 153 ? 14.758 6.617 -4.617 1 98.56 153 GLY B N 1
ATOM 2753 C CA . GLY B 1 153 ? 13.953 7.453 -5.496 1 98.56 153 GLY B CA 1
ATOM 2754 C C . GLY B 1 153 ? 12.469 7.375 -5.195 1 98.56 153 GLY B C 1
ATOM 2755 O O . GLY B 1 153 ? 11.656 8.031 -5.855 1 98.56 153 GLY B O 1
ATOM 2756 N N . GLY B 1 154 ? 12.117 6.578 -4.152 1 98.81 154 GLY B N 1
ATOM 2757 C CA . GLY B 1 154 ? 10.711 6.383 -3.838 1 98.81 154 GLY B CA 1
ATOM 2758 C C . GLY B 1 154 ? 10.234 7.246 -2.686 1 98.81 154 GLY B C 1
ATOM 2759 O O . GLY B 1 154 ? 11.039 7.863 -1.988 1 98.81 154 GLY B O 1
ATOM 2760 N N . ALA B 1 155 ? 8.961 7.316 -2.549 1 98.94 155 ALA B N 1
ATOM 2761 C CA . ALA B 1 155 ? 8.273 7.891 -1.396 1 98.94 155 ALA B CA 1
ATOM 2762 C C . ALA B 1 155 ? 6.98 7.133 -1.098 1 98.94 155 ALA B C 1
ATOM 2764 O O . ALA B 1 155 ? 6.457 6.422 -1.96 1 98.94 155 ALA B O 1
ATOM 2765 N N . ILE B 1 156 ? 6.488 7.262 0.17 1 98.94 156 ILE B N 1
ATOM 2766 C CA . ILE B 1 156 ? 5.316 6.48 0.543 1 98.94 156 ILE B CA 1
ATOM 2767 C C . ILE B 1 156 ? 4.156 7.414 0.875 1 98.94 156 ILE B C 1
ATOM 2769 O O . ILE B 1 156 ? 4.371 8.57 1.256 1 98.94 156 ILE B O 1
ATOM 2773 N N . PHE B 1 157 ? 2.994 6.938 0.662 1 98.94 157 PHE B N 1
ATOM 2774 C CA . PHE B 1 157 ? 1.748 7.613 1.004 1 98.94 157 PHE B CA 1
ATOM 2775 C C . PHE B 1 157 ? 0.753 6.637 1.618 1 98.94 157 PHE B C 1
ATOM 2777 O O . PHE B 1 157 ? 0.935 5.418 1.531 1 98.94 157 PHE B O 1
ATOM 2784 N N . CYS B 1 158 ? -0.25 7.184 2.25 1 98.94 158 CYS B N 1
ATOM 2785 C CA . CYS B 1 158 ? -1.279 6.355 2.869 1 98.94 158 CYS B CA 1
ATOM 2786 C C . CYS B 1 158 ? -2.672 6.824 2.467 1 98.94 158 CYS B C 1
ATOM 2788 O O . CYS B 1 158 ? -2.854 7.984 2.082 1 98.94 158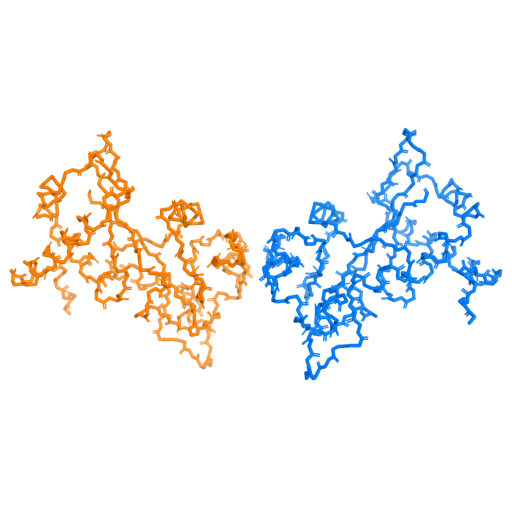 CYS B O 1
ATOM 2790 N N . ASP B 1 159 ? -3.584 5.992 2.525 1 98.94 159 ASP B N 1
ATOM 2791 C CA . ASP B 1 159 ? -5.004 6.277 2.354 1 98.94 159 ASP B CA 1
ATOM 2792 C C . ASP B 1 159 ? -5.863 5.25 3.088 1 98.94 159 ASP B C 1
ATOM 2794 O O . ASP B 1 159 ? -5.34 4.332 3.719 1 98.94 159 ASP B O 1
ATOM 2798 N N . ARG B 1 160 ? -7.078 5.535 3.135 1 98.88 160 ARG B N 1
ATOM 2799 C CA . ARG B 1 160 ? -8.047 4.602 3.705 1 98.88 160 ARG B CA 1
ATOM 2800 C C . ARG B 1 160 ? -9.109 4.219 2.678 1 98.88 160 ARG B C 1
ATOM 2802 O O . ARG B 1 160 ? -9.859 5.074 2.207 1 98.88 160 ARG B O 1
ATOM 2809 N N . ARG B 1 161 ? -9.109 2.961 2.348 1 98.88 161 ARG B N 1
ATOM 2810 C CA . ARG B 1 161 ? -10.094 2.383 1.433 1 98.88 161 ARG B CA 1
ATOM 2811 C C . ARG B 1 161 ? -10.617 1.053 1.962 1 98.88 161 ARG B C 1
ATOM 2813 O O . ARG B 1 161 ? -9.891 0.312 2.627 1 98.88 161 ARG B O 1
ATOM 2820 N N . TYR B 1 162 ? -11.898 0.834 1.708 1 98.62 162 TYR B N 1
ATOM 2821 C CA . TYR B 1 162 ? -12.492 -0.436 2.113 1 98.62 162 TYR B CA 1
ATOM 2822 C C . TYR B 1 162 ? -12.289 -0.684 3.602 1 98.62 162 TYR B C 1
ATOM 2824 O O . TYR B 1 162 ? -11.914 -1.786 4.008 1 98.62 162 TYR B O 1
ATOM 2832 N N . GLU B 1 163 ? -12.398 0.375 4.289 1 98.19 163 GLU B N 1
ATOM 2833 C CA . GLU B 1 163 ? -12.336 0.341 5.75 1 98.19 163 GLU B CA 1
ATOM 2834 C C . GLU B 1 163 ? -10.969 -0.153 6.227 1 98.19 163 GLU B C 1
ATOM 2836 O O . GLU B 1 163 ? -10.859 -0.732 7.309 1 98.19 163 GLU B O 1
ATOM 2841 N N . THR B 1 164 ? -9.977 0.072 5.414 1 98.69 164 THR B N 1
ATOM 2842 C CA . THR B 1 164 ? -8.617 -0.35 5.727 1 98.69 164 THR B CA 1
ATOM 2843 C C . THR B 1 164 ? -7.617 0.762 5.414 1 98.69 164 THR B C 1
ATOM 2845 O O . THR B 1 164 ? -7.758 1.465 4.41 1 98.69 164 THR B O 1
ATOM 2848 N N . VAL B 1 165 ? -6.621 0.976 6.328 1 98.88 165 VAL B N 1
ATOM 2849 C CA . VAL B 1 165 ? -5.551 1.94 6.09 1 98.88 165 VAL B CA 1
ATOM 2850 C C . VAL B 1 165 ? -4.434 1.281 5.289 1 98.88 165 VAL B C 1
ATOM 2852 O O . VAL B 1 165 ? -3.908 0.238 5.684 1 98.88 165 VAL B O 1
ATOM 2855 N N . PHE B 1 166 ? -4.082 1.854 4.16 1 98.88 166 PHE B N 1
ATOM 2856 C CA . PHE B 1 166 ? -3.053 1.315 3.279 1 98.88 166 PHE B CA 1
ATOM 2857 C C . PHE B 1 166 ? -1.847 2.246 3.221 1 98.88 166 PHE B C 1
ATOM 2859 O O . PHE B 1 166 ? -1.988 3.463 3.365 1 98.88 166 PHE B O 1
ATOM 2866 N N . MET B 1 167 ? -0.687 1.678 3.084 1 98.88 167 MET B N 1
ATOM 2867 C CA . MET B 1 167 ? 0.553 2.369 2.744 1 98.88 167 MET B CA 1
ATOM 2868 C C . MET B 1 167 ? 1.11 1.867 1.416 1 98.88 167 MET B C 1
ATOM 2870 O O . MET B 1 167 ? 1.154 0.66 1.174 1 98.88 167 MET B O 1
ATOM 2874 N N . TYR B 1 168 ? 1.466 2.768 0.577 1 98.88 168 TYR B N 1
ATOM 2875 C CA . TYR B 1 168 ? 1.994 2.389 -0.729 1 98.88 168 TYR B CA 1
ATOM 2876 C C . TYR B 1 168 ? 3.064 3.371 -1.191 1 98.88 168 TYR B C 1
ATOM 2878 O O . TYR B 1 168 ? 3.535 4.199 -0.408 1 98.88 168 TYR B O 1
ATOM 2886 N N . HIS B 1 169 ? 3.529 3.193 -2.471 1 98.88 169 HIS B N 1
ATOM 2887 C CA . HIS B 1 169 ? 4.695 3.936 -2.938 1 98.88 169 HIS B CA 1
ATOM 2888 C C . HIS B 1 169 ? 4.406 4.648 -4.254 1 98.88 169 HIS B C 1
ATOM 2890 O O . HIS B 1 169 ? 3.479 4.273 -4.977 1 98.88 169 HIS B O 1
ATOM 2896 N N . ASN B 1 170 ? 5.145 5.613 -4.52 1 98.69 170 ASN B N 1
ATOM 2897 C CA . ASN B 1 170 ? 5.352 6.238 -5.824 1 98.69 170 ASN B CA 1
ATOM 2898 C C . ASN B 1 170 ? 6.762 6.812 -5.949 1 98.69 170 ASN B C 1
ATOM 2900 O O . ASN B 1 170 ? 7.504 6.863 -4.969 1 98.69 170 ASN B O 1
ATOM 2904 N N . GLY B 1 171 ? 7.109 7.152 -7.211 1 98.56 171 GLY B N 1
ATOM 2905 C CA . GLY B 1 171 ? 8.266 8.031 -7.309 1 98.56 171 GLY B CA 1
ATOM 2906 C C . GLY B 1 171 ? 8.109 9.312 -6.516 1 98.56 171 GLY B C 1
ATOM 2907 O O . GLY B 1 171 ? 7.027 9.906 -6.492 1 98.56 171 GLY B O 1
ATOM 2908 N N . ALA B 1 172 ? 9.172 9.75 -5.895 1 98.75 172 ALA B N 1
ATOM 2909 C CA . ALA B 1 172 ? 9.102 10.93 -5.035 1 98.75 172 ALA B CA 1
ATOM 2910 C C . ALA B 1 172 ? 8.695 12.164 -5.832 1 98.75 172 ALA B C 1
ATOM 2912 O O . ALA B 1 172 ? 8.227 13.156 -5.262 1 98.75 172 ALA B O 1
ATOM 2913 N N . ASP B 1 173 ? 8.883 12.102 -7.145 1 98.38 173 ASP B N 1
ATOM 2914 C CA . ASP B 1 173 ? 8.602 13.258 -7.988 1 98.38 173 ASP B CA 1
ATOM 2915 C C . ASP B 1 173 ? 7.168 13.211 -8.523 1 98.38 173 ASP B C 1
ATOM 2917 O O . ASP B 1 173 ? 6.73 14.133 -9.219 1 98.38 173 ASP B O 1
ATOM 2921 N N . SER B 1 174 ? 6.473 12.156 -8.188 1 98.12 174 SER B N 1
ATOM 2922 C CA . SER B 1 174 ? 5.094 12.031 -8.641 1 98.12 174 SER B CA 1
ATOM 2923 C C . SER B 1 174 ? 4.168 12.984 -7.891 1 98.12 174 SER B C 1
ATOM 2925 O O . SER B 1 174 ? 4.473 13.391 -6.77 1 98.12 174 SER B O 1
ATOM 2927 N N . TYR B 1 175 ? 3.16 13.383 -8.57 1 98.38 175 TYR B N 1
ATOM 2928 C CA . TYR B 1 175 ? 2.139 14.188 -7.91 1 98.38 175 TYR B CA 1
ATOM 2929 C C . TYR B 1 175 ? 0.768 13.938 -8.523 1 98.38 175 TYR B C 1
ATOM 2931 O O . TYR B 1 175 ? 0.66 13.648 -9.719 1 98.38 175 TYR B O 1
ATOM 2939 N N . TYR B 1 176 ? -0.265 14.016 -7.727 1 97.94 176 TYR B N 1
ATOM 2940 C CA . TYR B 1 176 ? -1.642 13.719 -8.109 1 97.94 176 TYR B CA 1
ATOM 2941 C C . TYR B 1 176 ? -2.604 14.742 -7.52 1 97.94 176 TYR B C 1
ATOM 2943 O O . TYR B 1 176 ? -2.434 15.18 -6.379 1 97.94 176 TYR B O 1
ATOM 2951 N N . GLY B 1 177 ? -3.627 15.023 -8.219 1 98.56 177 GLY B N 1
ATOM 2952 C CA . GLY B 1 177 ? -4.633 15.969 -7.746 1 98.56 177 GLY B CA 1
ATOM 2953 C C . GLY B 1 177 ? -5.273 15.547 -6.438 1 98.56 177 GLY B C 1
ATOM 2954 O O . GLY B 1 177 ? -5.691 16.406 -5.648 1 98.56 177 GLY B O 1
ATOM 2955 N N . ALA B 1 178 ? -5.312 14.297 -6.188 1 98.5 178 ALA B N 1
ATOM 2956 C CA . ALA B 1 178 ? -5.973 13.766 -5 1 98.5 178 ALA B CA 1
ATOM 2957 C C . ALA B 1 178 ? -4.957 13.406 -3.92 1 98.5 178 ALA B C 1
ATOM 2959 O O . ALA B 1 178 ? -5.266 12.648 -2.996 1 98.5 178 ALA B O 1
ATOM 2960 N N . ARG B 1 179 ? -3.688 13.945 -4.004 1 98.88 179 ARG B N 1
ATOM 2961 C CA . ARG B 1 179 ? -2.695 13.641 -2.98 1 98.88 179 ARG B CA 1
ATOM 2962 C C . ARG B 1 179 ? -2.088 14.922 -2.41 1 98.88 179 ARG B C 1
ATOM 2964 O O . ARG B 1 179 ? -1.529 15.734 -3.15 1 98.88 179 ARG B O 1
ATOM 2971 N N . GLY B 1 180 ? -2.205 15.023 -1.229 1 98.88 180 GLY B N 1
ATOM 2972 C CA . GLY B 1 180 ? -1.544 16.047 -0.439 1 98.88 180 GLY B CA 1
ATOM 2973 C C . GLY B 1 180 ? -0.689 15.484 0.68 1 98.88 180 GLY B C 1
ATOM 2974 O O . GLY B 1 180 ? 0.106 14.57 0.459 1 98.88 180 GLY B O 1
ATOM 2975 N N . PHE B 1 181 ? -0.74 16.172 1.884 1 98.94 181 PHE B N 1
ATOM 2976 C CA . PHE B 1 181 ? -0.103 15.68 3.102 1 98.94 181 PHE B CA 1
ATOM 2977 C C . PHE B 1 181 ? -0.781 16.25 4.336 1 98.94 181 PHE B C 1
ATOM 2979 O O . PHE B 1 181 ? -1.461 17.281 4.254 1 98.94 181 PHE B O 1
ATOM 2986 N N . ARG B 1 182 ? -0.666 15.516 5.363 1 98.88 182 ARG B N 1
ATOM 2987 C CA . ARG B 1 182 ? -1.107 15.992 6.672 1 98.88 182 ARG B CA 1
ATOM 2988 C C . ARG B 1 182 ? 0.083 16.281 7.578 1 98.88 182 ARG B C 1
ATOM 2990 O O . ARG B 1 182 ? 1.117 15.617 7.488 1 98.88 182 ARG B O 1
ATOM 2997 N N . GLY B 1 183 ? -0.056 17.266 8.359 1 98.81 183 GLY B N 1
ATOM 2998 C CA . GLY B 1 183 ? 1.019 17.656 9.258 1 98.81 183 GLY B CA 1
ATOM 2999 C C . GLY B 1 183 ? 0.608 17.641 10.719 1 98.81 183 GLY B C 1
ATOM 3000 O O . GLY B 1 183 ? -0.577 17.531 11.031 1 98.81 183 GLY B O 1
ATOM 3001 N N . SER B 1 184 ? 1.604 17.688 11.555 1 98.88 184 SER B N 1
ATOM 3002 C CA . SER B 1 184 ? 1.44 17.766 13.008 1 98.88 184 SER B CA 1
ATOM 3003 C C . SER B 1 184 ? 2.232 18.938 13.586 1 98.88 184 SER B C 1
ATOM 3005 O O . SER B 1 184 ? 3.199 19.406 12.977 1 98.88 184 SER B O 1
ATOM 3007 N N . LEU B 1 185 ? 1.752 19.438 14.672 1 98.88 185 LEU B N 1
ATOM 3008 C CA . LEU B 1 185 ? 2.395 20.516 15.414 1 98.88 185 LEU B CA 1
ATOM 3009 C C . LEU B 1 185 ? 2.285 20.281 16.922 1 98.88 185 LEU B C 1
ATOM 3011 O O . LEU B 1 185 ? 1.205 19.969 17.422 1 98.88 185 LEU B O 1
ATOM 3015 N N . THR B 1 186 ? 3.352 20.344 17.547 1 98.5 186 THR B N 1
ATOM 3016 C CA . THR B 1 186 ? 3.377 20.25 19 1 98.5 186 THR B CA 1
ATOM 3017 C C . THR B 1 186 ? 3.512 21.641 19.641 1 98.5 186 THR B C 1
ATOM 3019 O O . THR B 1 186 ? 4.375 22.422 19.234 1 98.5 186 THR B O 1
ATOM 3022 N N . VAL B 1 187 ? 2.686 21.922 20.516 1 97.56 187 VAL B N 1
ATOM 3023 C CA . VAL B 1 187 ? 2.639 23.234 21.156 1 97.56 187 VAL B CA 1
ATOM 3024 C C . VAL B 1 187 ? 2.879 23.062 22.656 1 97.56 187 VAL B C 1
ATOM 3026 O O . VAL B 1 187 ? 2.195 22.281 23.328 1 97.56 187 VAL B O 1
#

Organism: NCBI:txid1224748

Sequence (374 aa):
MTAKKVLTNEQQEQLLTILKARFLQHMERHPNIDWENVQTKLEANPVKLWSLHEMERTEGEPDVVAYNHEMDTYTFMDCSPESPKGRRSICYDQEALDARKKNKPENSAMNMAASMGIELLTEVEYRSLQQLGKFDLKTSSWVLTPPDIRKLGGAIFCDRRYETVFMYHNGADSYYGARGFRGSLTVMTAKKVLTNEQQEQLLTILKARFLQHMERHPNIDWENVQTKLEANPVKLWSLHEMERTEGEPDVVAYNHEMDTYTFMDCSPESPKGRRSICYDQEALDARKKNKPENSAMNMAASMGIELLTEVEYRSLQQLGKFDLKTSSWVLTPPDIRKLGGAIFCDRRYETVFMYHNGADSYYGARGFRGSLTV

InterPro domains:
  IPR025352 Protein of unknown function DUF4256 [PF14066] (15-187)